Protein AF-A0A0G4HS24-F1 (afdb_monomer)

Solvent-accessible surface area (backbone atoms only — not comparable to full-atom values): 16874 Å² total; per-residue (Å²): 132,81,52,72,68,52,51,52,51,47,42,58,53,52,46,72,61,48,41,80,46,34,43,18,42,27,39,76,99,46,51,43,85,41,75,84,24,55,38,40,28,75,43,71,48,71,46,82,44,81,41,56,56,71,70,76,73,77,77,76,75,78,86,75,78,89,79,90,84,89,88,88,84,90,88,89,85,87,85,94,87,84,90,86,87,86,85,87,84,82,89,81,87,84,86,90,82,84,88,85,84,93,75,97,81,78,78,77,85,61,81,87,49,66,48,79,45,78,48,74,50,78,42,53,84,60,81,60,67,61,24,68,36,19,50,53,35,52,41,50,32,40,69,73,59,44,26,56,90,60,47,67,64,49,40,36,36,52,90,44,84,51,76,58,60,72,49,78,70,81,79,73,71,92,87,80,84,89,41,64,70,49,32,67,75,62,20,66,52,99,88,42,75,59,70,56,95,62,83,85,46,72,65,58,60,50,52,54,50,49,47,41,63,74,48,51,47,26,51,44,56,56,54,53,73,71,41,58,64,58,56,50,54,52,50,42,71,78,57,30,51,41,79,72,29,59,86,71,71,68,72,94,66,82,82,76,75,83,74,134

Mean predicted aligned error: 13.46 Å

Structure (mmCIF, N/CA/C/O backbone):
data_AF-A0A0G4HS24-F1
#
_entry.id   AF-A0A0G4HS24-F1
#
loop_
_atom_site.group_PDB
_atom_site.id
_atom_site.type_symbol
_atom_site.label_atom_id
_atom_site.label_alt_id
_atom_site.label_comp_id
_atom_site.label_asym_id
_atom_site.label_entity_id
_atom_site.label_seq_id
_atom_site.pdbx_PDB_ins_code
_atom_site.Cartn_x
_atom_site.Cartn_y
_atom_site.Cartn_z
_atom_site.occupancy
_atom_site.B_iso_or_equiv
_atom_site.auth_seq_id
_atom_site.auth_comp_id
_atom_site.auth_asym_id
_atom_site.auth_atom_id
_atom_site.pdbx_PDB_model_num
ATOM 1 N N . MET A 1 1 ? -15.305 -16.080 -0.088 1.00 68.62 1 MET A N 1
ATOM 2 C CA . MET A 1 1 ? -14.302 -15.471 0.812 1.00 68.62 1 MET A CA 1
ATOM 3 C C . MET A 1 1 ? -13.019 -16.274 0.728 1.00 68.62 1 MET A C 1
ATOM 5 O O . MET A 1 1 ? -13.134 -17.494 0.665 1.00 68.62 1 MET A O 1
ATOM 9 N N . PRO A 1 2 ? -11.847 -15.623 0.697 1.00 78.44 2 PRO A N 1
ATOM 10 C CA . PRO A 1 2 ? -10.574 -16.318 0.584 1.00 78.44 2 PRO A CA 1
ATOM 11 C C . PRO A 1 2 ? -10.246 -17.088 1.868 1.00 78.44 2 PRO A C 1
ATOM 13 O O . PRO A 1 2 ? -10.494 -16.624 2.983 1.00 78.44 2 PRO A O 1
ATOM 16 N N . SER A 1 3 ? -9.696 -18.279 1.692 1.00 89.56 3 SER A N 1
ATOM 17 C CA . SER A 1 3 ? -9.102 -19.111 2.731 1.00 89.56 3 SER A CA 1
ATOM 18 C C . SER A 1 3 ? -7.902 -18.421 3.387 1.00 89.56 3 SER A C 1
ATOM 20 O O . SER A 1 3 ? -7.297 -17.496 2.839 1.00 89.56 3 SER A O 1
ATOM 22 N N . LYS A 1 4 ? -7.507 -18.905 4.569 1.00 90.56 4 LYS A N 1
ATOM 23 C CA . LYS A 1 4 ? -6.300 -18.424 5.256 1.00 90.56 4 LYS A CA 1
ATOM 24 C C . LYS A 1 4 ? -5.051 -18.551 4.372 1.00 90.56 4 LYS A C 1
ATOM 26 O O . LYS A 1 4 ? -4.232 -17.639 4.346 1.00 90.56 4 LYS A O 1
ATOM 31 N N . GLU A 1 5 ? -4.948 -19.637 3.609 1.00 93.50 5 GLU A N 1
ATOM 32 C CA . GLU A 1 5 ? -3.846 -19.877 2.671 1.00 93.50 5 GLU A CA 1
ATOM 33 C C . GLU A 1 5 ? -3.804 -18.829 1.550 1.00 93.50 5 GLU A C 1
ATOM 35 O O . GLU A 1 5 ? -2.732 -18.349 1.180 1.00 93.50 5 GLU A O 1
ATOM 40 N N . GLU A 1 6 ? -4.964 -18.408 1.040 1.00 92.75 6 GLU A N 1
ATOM 41 C CA . GLU A 1 6 ? -5.049 -17.341 0.041 1.00 92.75 6 GLU A CA 1
ATOM 42 C C . GLU A 1 6 ? -4.646 -15.979 0.613 1.00 92.75 6 GLU A C 1
ATOM 44 O O . GLU A 1 6 ? -3.949 -15.222 -0.066 1.00 92.75 6 GLU A O 1
ATOM 49 N N . VAL A 1 7 ? -5.015 -15.680 1.864 1.00 95.50 7 VAL A N 1
ATOM 50 C CA . VAL A 1 7 ? -4.564 -14.460 2.554 1.00 95.50 7 VAL A CA 1
ATOM 51 C C . VAL A 1 7 ? -3.052 -14.495 2.782 1.00 95.50 7 VAL A C 1
ATOM 53 O O . VAL A 1 7 ? -2.374 -13.504 2.531 1.00 95.50 7 VAL A O 1
ATOM 56 N N . GLU A 1 8 ? -2.490 -15.639 3.176 1.00 96.31 8 GLU A N 1
ATOM 57 C CA . GLU A 1 8 ? -1.040 -15.811 3.319 1.00 96.31 8 GLU A CA 1
ATOM 58 C C . GLU A 1 8 ? -0.301 -15.690 1.979 1.00 96.31 8 GLU A C 1
ATOM 60 O O . GLU A 1 8 ? 0.793 -15.123 1.916 1.00 96.31 8 GLU A O 1
ATOM 65 N N . ARG A 1 9 ? -0.892 -16.179 0.885 1.00 96.12 9 ARG A N 1
ATOM 66 C CA . ARG A 1 9 ? -0.368 -15.976 -0.471 1.00 96.12 9 ARG A CA 1
ATOM 67 C C . ARG A 1 9 ? -0.376 -14.496 -0.847 1.00 96.12 9 ARG A C 1
ATOM 69 O O . ARG A 1 9 ? 0.639 -13.992 -1.325 1.00 96.12 9 ARG A O 1
ATOM 76 N N . PHE A 1 10 ? -1.471 -13.791 -0.578 1.00 97.44 10 PHE A N 1
ATOM 77 C CA . PHE A 1 10 ? -1.575 -12.358 -0.843 1.00 97.44 10 PHE A CA 1
ATOM 78 C C . PHE A 1 10 ? -0.588 -11.541 -0.003 1.00 97.44 10 PHE A C 1
ATOM 80 O O . PHE A 1 10 ? 0.097 -10.668 -0.533 1.00 97.44 10 PHE A O 1
ATOM 87 N N . GLN A 1 11 ? -0.415 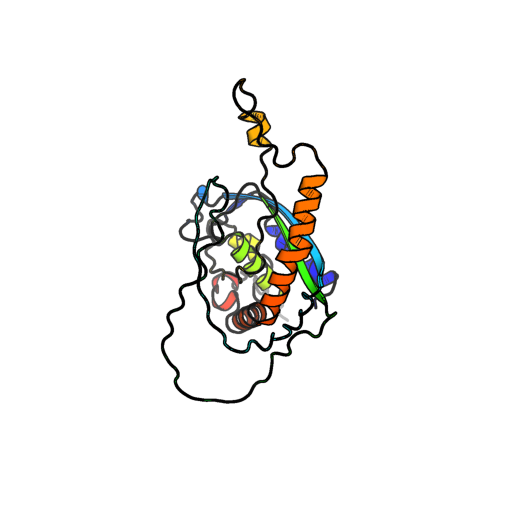-11.899 1.270 1.00 97.88 11 GLN A N 1
ATOM 88 C CA . GLN A 1 11 ? 0.605 -11.338 2.154 1.00 97.88 11 GLN A CA 1
ATOM 89 C C . GLN A 1 11 ? 2.015 -11.506 1.577 1.00 97.88 11 GLN A C 1
ATOM 91 O O . GLN A 1 11 ? 2.793 -10.555 1.572 1.00 97.88 11 GLN A O 1
ATOM 96 N N . LYS A 1 12 ? 2.358 -12.692 1.055 1.00 98.12 12 LYS A N 1
ATOM 97 C CA . LYS A 1 12 ? 3.662 -12.931 0.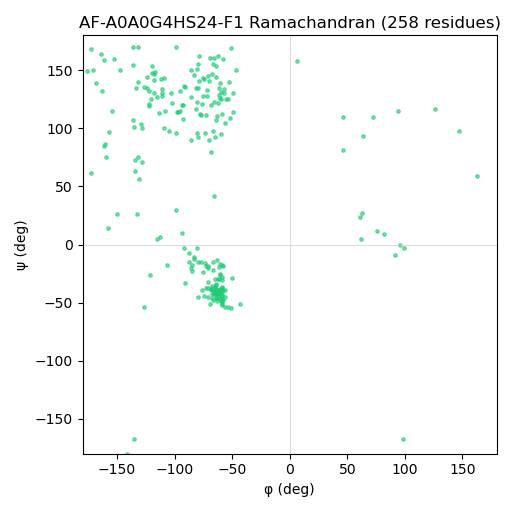406 1.00 98.12 12 LYS A CA 1
ATOM 98 C C . LYS A 1 12 ? 3.869 -12.035 -0.817 1.00 98.12 12 LYS A C 1
ATOM 100 O O . LYS A 1 12 ? 4.965 -11.516 -0.994 1.00 98.12 12 LYS A O 1
ATOM 105 N N . VAL A 1 13 ? 2.831 -11.830 -1.630 1.00 98.38 13 VAL A N 1
ATOM 106 C CA . VAL A 1 13 ? 2.894 -10.938 -2.799 1.00 98.38 13 VAL A CA 1
ATOM 107 C C . VAL A 1 13 ? 3.059 -9.479 -2.373 1.00 98.38 13 VAL A C 1
ATOM 109 O O . VAL A 1 13 ? 3.943 -8.796 -2.878 1.00 98.38 13 VAL A O 1
ATOM 112 N N . LEU A 1 14 ? 2.286 -9.008 -1.392 1.00 98.56 14 LEU A N 1
ATOM 113 C CA . LEU A 1 14 ? 2.408 -7.646 -0.865 1.00 98.56 14 LEU A CA 1
ATOM 114 C C . LEU A 1 14 ? 3.800 -7.364 -0.290 1.00 98.56 14 LEU A C 1
ATOM 116 O O . LEU A 1 14 ? 4.346 -6.284 -0.507 1.00 98.56 14 LEU A O 1
ATOM 120 N N . LYS A 1 15 ? 4.410 -8.343 0.387 1.00 98.44 15 LYS A N 1
ATOM 121 C CA . LYS A 1 15 ? 5.756 -8.208 0.960 1.00 98.44 15 LYS A CA 1
ATOM 122 C C . LYS A 1 15 ? 6.859 -7.926 -0.058 1.00 98.44 15 LYS A C 1
ATOM 124 O O . LYS A 1 15 ? 7.906 -7.418 0.326 1.00 98.44 15 LYS A O 1
ATOM 129 N N . LYS A 1 16 ? 6.630 -8.158 -1.352 1.00 98.56 16 LYS A N 1
ATOM 130 C CA . LYS A 1 16 ? 7.572 -7.772 -2.417 1.00 98.56 16 LYS A CA 1
ATOM 131 C C . LYS A 1 16 ? 7.809 -6.259 -2.493 1.00 98.56 16 LYS A C 1
ATOM 133 O O . LYS A 1 16 ? 8.814 -5.826 -3.046 1.00 98.56 16 LYS A O 1
ATOM 138 N N . PHE A 1 17 ? 6.905 -5.456 -1.927 1.00 98.69 17 PHE A N 1
ATOM 139 C CA . PHE A 1 17 ? 7.070 -4.010 -1.816 1.00 98.69 17 PHE A CA 1
ATOM 140 C C . PHE A 1 17 ? 7.919 -3.563 -0.621 1.00 98.69 17 PHE A C 1
ATOM 142 O O . PHE A 1 17 ? 8.277 -2.387 -0.579 1.00 98.69 17 PHE A O 1
ATOM 149 N N . GLU A 1 18 ? 8.218 -4.440 0.347 1.00 98.62 18 GLU A N 1
ATOM 150 C CA . GLU A 1 18 ? 9.050 -4.099 1.509 1.00 98.62 18 GLU A CA 1
ATOM 151 C C . GLU A 1 18 ? 10.474 -3.740 1.070 1.00 98.62 18 GLU A C 1
ATOM 153 O O . GLU A 1 18 ? 11.028 -4.316 0.130 1.00 98.62 18 GLU A O 1
ATOM 158 N N . GLY A 1 19 ? 11.077 -2.771 1.756 1.00 98.50 19 GLY A N 1
ATOM 159 C CA . GLY A 1 19 ? 12.385 -2.236 1.408 1.00 98.50 19 GLY A CA 1
ATOM 160 C C . GLY A 1 19 ? 12.326 -0.936 0.608 1.00 98.50 19 GLY A C 1
ATOM 161 O O . GLY A 1 19 ? 11.308 -0.240 0.543 1.00 98.50 19 GLY A O 1
ATOM 162 N N . THR A 1 20 ? 13.479 -0.566 0.051 1.00 98.31 20 THR A N 1
ATOM 163 C CA . THR A 1 20 ? 13.663 0.680 -0.699 1.00 98.31 20 THR A CA 1
ATOM 164 C C . THR A 1 20 ? 13.536 0.410 -2.187 1.00 98.31 20 THR A C 1
ATOM 166 O O . THR A 1 20 ? 14.405 -0.233 -2.772 1.00 98.31 20 THR A O 1
ATOM 169 N N . HIS A 1 21 ? 12.496 0.963 -2.811 1.00 98.25 21 HIS A N 1
ATOM 170 C CA . HIS A 1 21 ? 12.209 0.754 -4.232 1.00 98.25 21 HIS A CA 1
ATOM 171 C C . HIS A 1 21 ? 11.823 2.047 -4.938 1.00 98.25 21 HIS A C 1
ATOM 173 O O . HIS A 1 21 ? 11.564 3.071 -4.301 1.00 98.25 21 HIS A O 1
ATOM 179 N N . ARG A 1 22 ? 11.753 1.994 -6.272 1.00 97.88 22 ARG A N 1
ATOM 180 C CA . ARG A 1 22 ? 11.268 3.094 -7.109 1.00 97.88 22 ARG A CA 1
ATOM 181 C C . ARG A 1 22 ? 9.811 2.859 -7.485 1.00 97.88 22 ARG A C 1
ATOM 183 O O . ARG A 1 22 ? 9.476 1.940 -8.221 1.00 97.88 22 ARG A O 1
ATOM 190 N N . PHE A 1 23 ? 8.942 3.726 -6.981 1.00 98.38 23 PHE A N 1
ATOM 191 C CA . PHE A 1 23 ? 7.492 3.618 -7.110 1.00 98.38 23 PHE A CA 1
ATOM 192 C C . PHE A 1 23 ? 6.923 4.491 -8.244 1.00 98.38 23 PHE A C 1
ATOM 194 O O . PHE A 1 23 ? 5.778 4.934 -8.179 1.00 98.38 23 PHE A O 1
ATOM 201 N N . HIS A 1 24 ? 7.692 4.746 -9.309 1.00 98.25 24 HIS A N 1
ATOM 202 C CA . HIS A 1 24 ? 7.284 5.606 -10.435 1.00 98.25 24 HIS A CA 1
ATOM 203 C C . HIS A 1 24 ? 6.029 5.095 -11.156 1.00 98.25 24 HIS A C 1
ATOM 205 O O . HIS A 1 24 ? 5.151 5.889 -11.486 1.00 98.25 24 HIS A O 1
ATOM 211 N N . ASN A 1 25 ? 5.884 3.774 -11.322 1.00 98.19 25 ASN A N 1
ATOM 212 C CA . ASN A 1 25 ? 4.673 3.165 -11.899 1.00 98.19 25 ASN A CA 1
ATOM 213 C C . ASN A 1 25 ? 3.455 3.241 -10.957 1.00 98.19 25 ASN A C 1
ATOM 215 O O . ASN A 1 25 ? 2.301 3.199 -11.396 1.00 98.19 25 ASN A O 1
ATOM 219 N N . PHE A 1 26 ? 3.707 3.438 -9.662 1.00 98.38 26 PHE A N 1
ATOM 220 C CA . PHE A 1 26 ? 2.701 3.523 -8.605 1.00 98.38 26 PHE A CA 1
ATOM 221 C C . PHE A 1 26 ? 2.280 4.967 -8.307 1.00 98.38 26 PHE A C 1
ATOM 223 O O . PHE A 1 26 ? 1.521 5.215 -7.385 1.00 98.38 26 PHE A O 1
ATOM 230 N N . THR A 1 27 ? 2.684 5.934 -9.125 1.00 97.25 27 THR A N 1
ATOM 231 C CA . THR A 1 27 ? 2.232 7.326 -9.024 1.00 97.25 27 THR A CA 1
ATOM 232 C C . THR A 1 27 ? 1.888 7.865 -10.413 1.00 97.25 27 THR A C 1
ATOM 234 O O . THR A 1 27 ? 1.720 7.100 -11.370 1.00 97.25 27 THR A O 1
ATOM 237 N N . GLN A 1 28 ? 1.711 9.173 -10.532 1.00 93.12 28 GLN A N 1
ATOM 238 C CA . GLN A 1 28 ? 1.592 9.880 -11.797 1.00 93.12 28 GLN A CA 1
ATOM 239 C C . GLN A 1 28 ? 2.752 10.866 -11.943 1.00 93.12 28 GLN A C 1
ATOM 241 O O . GLN A 1 28 ? 3.212 11.437 -10.959 1.00 93.12 28 GLN A O 1
ATOM 246 N N . LYS A 1 29 ? 3.178 11.103 -13.189 1.00 93.00 29 LYS A N 1
ATOM 247 C CA . LYS A 1 29 ? 4.116 12.177 -13.567 1.00 93.00 29 LYS A CA 1
ATOM 248 C C . LYS A 1 29 ? 5.511 12.113 -12.917 1.00 93.00 29 LYS A C 1
ATOM 250 O O . LYS A 1 29 ? 6.191 13.129 -12.872 1.00 93.00 29 LYS A O 1
ATOM 255 N N . ILE A 1 30 ? 5.963 10.938 -12.476 1.00 94.88 30 ILE A N 1
ATOM 256 C CA . ILE A 1 30 ? 7.340 10.724 -12.004 1.00 94.88 30 ILE A CA 1
ATOM 257 C C . ILE A 1 30 ? 8.020 9.695 -12.908 1.00 94.88 30 ILE A C 1
ATOM 259 O O . ILE A 1 30 ? 7.453 8.640 -13.189 1.00 94.88 30 ILE A O 1
ATOM 263 N N . ALA A 1 31 ? 9.221 10.010 -13.391 1.00 95.25 31 ALA A N 1
ATOM 264 C CA . ALA A 1 31 ? 10.016 9.096 -14.206 1.00 95.25 31 ALA A CA 1
ATOM 265 C C . ALA A 1 31 ? 10.748 8.069 -13.331 1.00 95.25 31 ALA A C 1
ATOM 267 O O . ALA A 1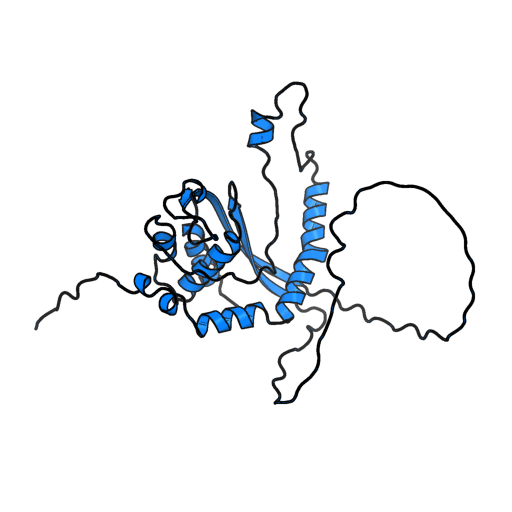 31 ? 11.140 8.370 -12.208 1.00 95.25 31 ALA A O 1
ATOM 268 N N . GLY A 1 32 ? 11.009 6.870 -13.859 1.00 93.75 32 GLY A N 1
ATOM 269 C CA . GLY A 1 32 ? 11.756 5.843 -13.123 1.00 93.75 32 GLY A CA 1
ATOM 270 C C . GLY A 1 32 ? 13.181 6.262 -12.763 1.00 93.75 32 GLY A C 1
ATOM 271 O O . GLY A 1 32 ? 13.681 5.884 -11.711 1.00 93.75 32 GLY A O 1
ATOM 272 N N . SER A 1 33 ? 13.821 7.113 -13.566 1.00 94.31 33 SER A N 1
ATOM 273 C CA . SER A 1 33 ? 15.139 7.681 -13.260 1.00 94.31 33 SER A CA 1
ATOM 274 C C . SER A 1 33 ? 15.115 8.731 -12.144 1.00 94.31 33 SER A C 1
ATOM 276 O O . SER A 1 33 ? 16.152 8.995 -11.538 1.00 94.31 33 SER A O 1
ATOM 278 N N . ASP A 1 34 ? 13.954 9.305 -11.825 1.00 94.88 34 ASP A N 1
ATOM 279 C CA . ASP A 1 34 ? 13.824 10.376 -10.838 1.00 94.88 34 ASP A CA 1
ATOM 280 C C . ASP A 1 34 ? 14.019 9.844 -9.409 1.00 94.88 34 ASP A C 1
ATOM 282 O O . ASP A 1 34 ? 13.382 8.872 -8.997 1.00 94.88 34 ASP A O 1
ATOM 286 N N . GLY A 1 35 ? 14.905 10.476 -8.636 1.00 94.88 35 GLY A N 1
ATOM 287 C CA . GLY A 1 35 ? 15.130 10.133 -7.229 1.00 94.88 35 GLY A CA 1
ATOM 288 C C . GLY A 1 35 ? 13.877 10.304 -6.363 1.00 94.88 35 GLY A C 1
ATOM 289 O O . GLY A 1 35 ? 13.710 9.581 -5.383 1.00 94.88 35 GLY A O 1
ATOM 290 N N . GLN A 1 36 ? 12.945 11.178 -6.759 1.00 95.31 36 GLN A N 1
ATOM 291 C CA . GLN A 1 36 ? 11.667 11.363 -6.070 1.00 95.31 36 GLN A CA 1
ATOM 292 C C . GLN A 1 36 ? 10.746 10.145 -6.157 1.00 95.31 36 GLN A C 1
ATOM 294 O O . GLN A 1 36 ? 9.801 10.058 -5.373 1.00 95.31 36 GLN A O 1
ATOM 299 N N . ALA A 1 37 ? 11.003 9.193 -7.059 1.00 96.62 37 ALA A N 1
ATOM 300 C CA . ALA A 1 37 ? 10.261 7.937 -7.112 1.00 96.62 37 ALA A CA 1
ATOM 301 C C . ALA A 1 37 ? 10.590 7.007 -5.933 1.00 96.62 37 ALA A C 1
ATOM 303 O O . ALA A 1 37 ? 9.837 6.069 -5.670 1.00 96.62 37 ALA A O 1
ATOM 304 N N . GLN A 1 38 ? 11.715 7.222 -5.246 1.00 98.12 38 GLN A N 1
ATOM 305 C CA . GLN A 1 38 ? 12.201 6.299 -4.230 1.00 98.12 38 GLN A CA 1
ATOM 306 C C . GLN A 1 38 ? 11.389 6.407 -2.939 1.00 98.12 38 GLN A C 1
ATOM 308 O O . GLN A 1 38 ? 11.224 7.496 -2.387 1.00 98.12 38 GLN A O 1
ATOM 313 N N . ARG A 1 39 ? 10.890 5.280 -2.436 1.00 98.19 39 ARG A N 1
ATOM 314 C CA . ARG A 1 39 ? 10.212 5.189 -1.136 1.00 98.19 39 ARG A CA 1
ATOM 315 C C . ARG A 1 39 ? 10.694 3.962 -0.382 1.00 98.19 39 ARG A C 1
ATOM 317 O O . ARG A 1 39 ? 11.134 2.993 -0.997 1.00 98.19 39 ARG A O 1
ATOM 324 N N . TYR A 1 40 ? 10.601 4.034 0.9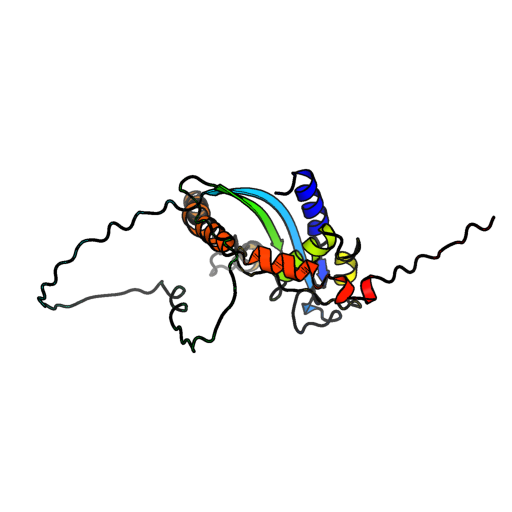41 1.00 98.25 40 TYR A N 1
ATOM 325 C CA . TYR A 1 40 ? 10.938 2.941 1.843 1.00 98.25 40 TYR A CA 1
ATOM 326 C C . TYR A 1 40 ? 9.676 2.443 2.541 1.00 98.25 40 TYR A C 1
ATOM 328 O O . TYR A 1 40 ? 9.066 3.179 3.327 1.00 98.25 40 TYR A O 1
ATOM 336 N N . VAL A 1 41 ? 9.290 1.209 2.226 1.00 98.44 41 VAL A N 1
ATOM 337 C CA . VAL A 1 41 ? 8.209 0.488 2.901 1.00 98.44 41 VAL A CA 1
ATOM 338 C C . VAL A 1 41 ? 8.838 -0.347 4.008 1.00 98.44 41 VAL A C 1
ATOM 340 O O . VAL A 1 41 ? 9.696 -1.187 3.750 1.00 98.44 41 VAL A O 1
ATOM 343 N N . ILE A 1 42 ? 8.418 -0.083 5.239 1.00 97.56 42 ILE A N 1
ATOM 344 C CA . ILE A 1 42 ? 8.955 -0.689 6.458 1.00 97.56 42 ILE A CA 1
ATOM 345 C C . ILE A 1 42 ? 8.371 -2.086 6.651 1.00 97.56 42 ILE A C 1
ATOM 347 O O . ILE A 1 42 ? 9.103 -3.023 6.955 1.00 97.56 42 ILE A O 1
ATOM 351 N N . GLY A 1 43 ? 7.061 -2.235 6.465 1.00 97.88 43 GLY A N 1
ATOM 352 C CA . GLY A 1 43 ? 6.406 -3.519 6.654 1.00 97.88 43 GLY A CA 1
ATOM 353 C C . GLY A 1 43 ? 4.964 -3.522 6.183 1.00 97.88 43 GLY A C 1
ATOM 354 O O . GLY A 1 43 ? 4.282 -2.494 6.212 1.00 97.88 43 GLY A O 1
ATOM 355 N N . ILE A 1 44 ? 4.498 -4.691 5.751 1.00 98.44 44 ILE A N 1
ATOM 356 C CA . ILE A 1 44 ? 3.105 -4.906 5.359 1.00 98.44 44 ILE A CA 1
ATOM 357 C C . ILE A 1 44 ? 2.536 -6.102 6.123 1.00 98.44 44 ILE A C 1
ATOM 359 O O . ILE A 1 44 ? 3.181 -7.144 6.268 1.00 98.44 44 ILE A O 1
ATOM 363 N N . LYS A 1 45 ? 1.312 -5.957 6.635 1.00 97.69 45 LYS A N 1
ATOM 364 C CA . LYS A 1 45 ? 0.582 -6.997 7.371 1.00 97.69 45 LYS A CA 1
ATOM 365 C C . LYS A 1 45 ? -0.839 -7.133 6.842 1.00 97.69 45 LYS A C 1
ATOM 367 O O . LYS A 1 45 ? -1.499 -6.128 6.596 1.00 97.69 45 LYS A O 1
ATOM 372 N N . THR A 1 46 ? -1.312 -8.367 6.736 1.00 97.31 46 THR A N 1
ATOM 373 C CA . THR A 1 46 ? -2.699 -8.701 6.401 1.00 97.31 46 THR A CA 1
ATOM 374 C C . THR A 1 46 ? -3.353 -9.457 7.541 1.00 97.31 46 THR A C 1
ATOM 376 O O . THR A 1 46 ? -2.743 -10.361 8.115 1.00 97.31 46 THR A O 1
ATOM 379 N N . GLU A 1 47 ? -4.616 -9.167 7.798 1.00 94.25 47 GLU A N 1
ATOM 380 C CA . GLU A 1 47 ? -5.435 -9.900 8.759 1.00 94.25 47 GLU A CA 1
ATOM 381 C C . GLU A 1 47 ? -6.894 -9.919 8.311 1.00 94.25 47 GLU A C 1
ATOM 383 O O . GLU A 1 47 ? -7.358 -9.005 7.631 1.00 94.25 47 GLU A O 1
ATOM 388 N N . ILE A 1 48 ? -7.614 -10.975 8.679 1.00 94.38 48 ILE A N 1
ATOM 389 C CA . ILE A 1 48 ? -9.055 -11.050 8.451 1.00 94.38 48 ILE A CA 1
ATOM 390 C C . ILE A 1 48 ? -9.734 -10.372 9.637 1.00 94.38 48 ILE A C 1
ATOM 392 O O . ILE A 1 48 ? -9.467 -10.735 10.782 1.00 94.38 48 ILE A O 1
ATOM 396 N N . ILE A 1 49 ? -10.611 -9.414 9.357 1.00 92.62 49 ILE A N 1
ATOM 397 C CA . ILE A 1 49 ? -11.455 -8.762 10.358 1.00 92.62 49 ILE A CA 1
ATOM 398 C C . ILE A 1 49 ? -12.925 -9.034 10.048 1.00 92.62 49 ILE A C 1
ATOM 400 O O . ILE A 1 49 ? -13.313 -9.138 8.883 1.00 92.62 49 ILE A O 1
ATOM 404 N N . GLU A 1 50 ? -13.737 -9.136 11.093 1.00 91.31 50 GLU A N 1
ATOM 405 C CA . GLU A 1 50 ? -15.195 -9.164 10.996 1.00 91.31 50 GLU A CA 1
ATOM 406 C C . GLU A 1 50 ? -15.738 -7.799 11.402 1.00 91.31 50 GLU A C 1
ATOM 408 O O . GLU A 1 50 ? -15.348 -7.249 12.431 1.00 91.31 50 GLU A O 1
ATOM 413 N N . VAL A 1 51 ? -16.613 -7.243 10.570 1.00 89.88 51 VAL A N 1
ATOM 414 C CA . VAL A 1 51 ? -17.239 -5.940 10.782 1.00 89.88 51 VAL A CA 1
ATOM 415 C C . VAL A 1 51 ? -18.745 -6.143 10.787 1.00 89.88 51 VAL A C 1
ATOM 417 O O . VAL A 1 51 ? -19.307 -6.652 9.819 1.00 89.88 51 VAL A O 1
ATOM 420 N N . ALA A 1 52 ? -19.397 -5.774 11.884 1.00 85.19 52 ALA A N 1
ATOM 421 C CA . ALA A 1 52 ? -20.851 -5.800 11.979 1.00 85.19 52 ALA A CA 1
ATOM 422 C C . ALA A 1 52 ? -21.462 -4.634 11.187 1.00 85.19 52 ALA A C 1
ATOM 424 O O . ALA A 1 52 ? -20.916 -3.527 11.192 1.00 85.19 52 ALA A O 1
ATOM 425 N N . TYR A 1 53 ? -22.597 -4.871 10.526 1.00 78.81 53 TYR A N 1
ATOM 426 C CA . TYR A 1 53 ? -23.381 -3.779 9.951 1.00 78.81 53 TYR A CA 1
ATOM 427 C C . TYR A 1 53 ? -23.981 -2.905 11.061 1.00 78.81 53 TYR A C 1
ATOM 429 O O . TYR A 1 53 ? -24.333 -3.430 12.122 1.00 78.81 53 TYR A O 1
ATOM 437 N N . PRO A 1 54 ? -24.121 -1.583 10.837 1.00 72.19 54 PRO A N 1
ATOM 438 C CA . PRO A 1 54 ? -24.834 -0.737 11.780 1.00 72.19 54 PRO A CA 1
ATOM 439 C C . PRO A 1 54 ? -26.286 -1.218 11.886 1.00 72.19 54 PRO A C 1
ATOM 441 O O . PRO A 1 54 ? -26.933 -1.506 10.876 1.00 72.19 54 PRO A O 1
ATOM 444 N N . GLU A 1 55 ? -26.801 -1.319 13.112 1.00 68.88 55 GLU A N 1
ATOM 445 C CA . GLU A 1 55 ? -28.217 -1.608 13.323 1.00 68.88 55 GLU A CA 1
ATOM 446 C C . GLU A 1 55 ? -29.045 -0.492 12.680 1.00 68.88 55 GLU A C 1
ATOM 448 O O . GLU A 1 55 ? -28.830 0.695 12.947 1.00 68.88 55 GLU A O 1
ATOM 453 N N . GLN A 1 56 ? -29.984 -0.866 11.809 1.00 61.19 56 GLN A N 1
ATOM 454 C CA . GLN A 1 56 ? -30.948 0.086 11.278 1.00 61.19 56 GLN A CA 1
ATOM 455 C C . GLN A 1 56 ? -31.796 0.569 12.454 1.00 61.19 56 GLN A C 1
ATOM 457 O O . GLN A 1 56 ? -32.628 -0.176 12.968 1.00 61.19 56 GLN A O 1
ATOM 462 N N . LYS A 1 57 ? -31.586 1.812 12.901 1.00 56.94 57 LYS A N 1
ATOM 463 C CA . LYS A 1 57 ? -32.622 2.495 13.671 1.00 56.94 57 LYS A CA 1
ATOM 464 C C . LYS A 1 57 ? -33.802 2.637 12.725 1.00 56.94 57 LYS A C 1
ATOM 466 O O . LYS A 1 57 ? -33.697 3.369 11.744 1.00 56.94 57 LYS A O 1
ATOM 471 N N . GLU A 1 58 ? -34.878 1.905 12.991 1.00 50.72 58 GLU A N 1
ATOM 472 C CA . GLU A 1 58 ? -36.174 2.218 12.404 1.00 50.72 58 GLU A CA 1
ATOM 473 C C . GLU A 1 58 ? -36.425 3.700 12.706 1.00 50.72 58 GLU A C 1
ATOM 475 O O . GLU A 1 58 ? -36.562 4.096 13.864 1.00 50.72 58 GLU A O 1
ATOM 480 N N . GLU A 1 59 ? -36.362 4.551 11.680 1.00 48.09 59 GLU A N 1
ATOM 481 C CA . GLU A 1 59 ? -36.884 5.904 11.789 1.00 48.09 59 GLU A CA 1
ATOM 482 C C . GLU A 1 59 ? -38.391 5.747 11.994 1.00 48.09 59 GLU A C 1
ATOM 484 O O . GLU A 1 59 ? -39.154 5.612 11.038 1.00 48.09 59 GLU A O 1
ATOM 489 N N . GLU A 1 60 ? -38.825 5.714 13.255 1.00 45.12 60 GLU A N 1
ATOM 490 C CA . GLU A 1 60 ? -40.203 6.030 13.596 1.00 45.12 60 GLU A CA 1
ATOM 491 C C . GLU A 1 60 ? -40.462 7.425 13.038 1.00 45.12 60 GLU A C 1
ATOM 493 O O . GLU A 1 60 ? -39.966 8.421 13.563 1.00 45.12 60 GLU A O 1
ATOM 498 N N . THR A 1 61 ? -41.192 7.499 11.929 1.00 36.03 61 THR A N 1
ATOM 499 C CA . THR A 1 61 ? -41.681 8.759 11.385 1.00 36.03 61 THR A CA 1
ATOM 500 C C . THR A 1 61 ? -42.553 9.406 12.459 1.00 36.03 61 THR A C 1
ATOM 502 O O . THR A 1 61 ? -43.619 8.856 12.755 1.00 36.03 61 THR A O 1
ATOM 505 N N . PRO A 1 62 ? -42.170 10.543 13.067 1.00 46.81 62 PRO A N 1
ATOM 506 C CA . PRO A 1 62 ? -43.120 11.253 13.896 1.00 46.81 62 PRO A CA 1
ATOM 507 C C . PRO A 1 62 ? -44.199 11.804 12.959 1.00 46.81 62 PRO A C 1
ATOM 509 O O . PRO A 1 62 ? -43.904 12.569 12.040 1.00 46.81 62 PRO A O 1
ATOM 512 N N . ASP A 1 63 ? -45.449 11.395 13.171 1.00 46.25 63 ASP A N 1
ATOM 513 C CA . ASP A 1 63 ? -46.620 12.030 12.566 1.00 46.25 63 ASP A CA 1
ATOM 514 C C . ASP A 1 63 ? -46.652 13.501 13.007 1.00 46.25 63 ASP A C 1
ATOM 516 O O . ASP A 1 63 ? -47.125 13.830 14.098 1.00 46.25 63 ASP A O 1
ATOM 520 N N . VAL A 1 64 ? -46.115 14.413 12.191 1.00 46.72 64 VAL A N 1
ATOM 521 C CA . VAL A 1 64 ? -46.150 15.847 12.505 1.00 46.72 64 VAL A CA 1
ATOM 522 C C . VAL A 1 64 ? -47.294 16.519 11.761 1.00 46.72 64 VAL A C 1
ATOM 524 O O . VAL A 1 64 ? -47.195 16.950 10.613 1.00 46.72 64 VAL A O 1
ATOM 527 N N . HIS A 1 65 ? -48.391 16.635 12.501 1.00 44.28 65 HIS A N 1
ATOM 528 C CA . HIS A 1 65 ? -49.479 17.572 12.286 1.00 44.28 65 HIS A CA 1
ATOM 529 C C . HIS A 1 65 ? -48.928 19.010 12.193 1.00 44.28 65 HIS A C 1
ATOM 531 O O . HIS A 1 65 ? -48.235 19.493 13.088 1.00 44.28 65 HIS A O 1
ATOM 537 N N . MET A 1 66 ? -49.254 19.709 11.105 1.00 47.12 66 MET A N 1
ATOM 538 C CA . MET A 1 66 ? -48.862 21.097 10.852 1.00 47.12 66 MET A CA 1
ATOM 539 C C . MET A 1 66 ? -49.450 22.042 11.917 1.00 47.12 66 MET A C 1
ATOM 541 O O . MET A 1 66 ? -50.670 22.128 12.060 1.00 47.12 66 MET A O 1
ATOM 545 N N . SER A 1 67 ? -48.606 22.783 12.639 1.00 33.50 67 SER A N 1
ATOM 546 C CA . SER A 1 67 ? -48.980 23.996 13.386 1.00 33.50 67 SER A CA 1
ATOM 547 C C . SER A 1 67 ? -47.766 24.907 13.559 1.00 33.50 67 SER A C 1
ATOM 549 O O . SER A 1 67 ? -46.783 24.565 14.207 1.00 33.50 67 SER A O 1
ATOM 551 N N . SER A 1 68 ? -47.846 26.075 12.937 1.00 34.28 68 SER A N 1
ATOM 552 C CA . SER A 1 68 ? -46.860 27.151 12.946 1.00 34.28 68 SER A CA 1
ATOM 553 C C . SER A 1 68 ? -46.929 28.002 14.217 1.00 34.28 68 SER A C 1
ATOM 555 O O . SER A 1 68 ? -48.007 28.496 14.544 1.00 34.28 68 SER A O 1
ATOM 557 N N . SER A 1 69 ? -45.782 28.315 14.825 1.00 32.66 69 SER A N 1
ATOM 558 C CA . SER A 1 69 ? -45.589 29.578 15.557 1.00 32.66 69 SER A CA 1
ATOM 559 C C . SER A 1 69 ? -44.108 29.890 15.793 1.00 32.66 69 SER A C 1
ATOM 561 O O . SER A 1 69 ? -43.330 29.049 16.232 1.00 32.66 69 SER A O 1
ATOM 563 N N . SER A 1 70 ? -43.755 31.131 15.479 1.00 34.38 70 SER A N 1
ATOM 564 C CA . SER A 1 70 ? -42.452 31.792 15.549 1.00 34.38 70 SER A CA 1
ATOM 565 C C . SER A 1 70 ? -42.109 32.344 16.939 1.00 34.38 70 SER A C 1
ATOM 567 O O . SER A 1 70 ? -42.982 32.950 17.555 1.00 34.38 70 SER A O 1
ATOM 569 N N . SER A 1 71 ? -40.828 32.326 17.334 1.00 33.16 71 SER A N 1
ATOM 570 C CA . SER A 1 71 ? -40.208 33.408 18.131 1.00 33.16 71 SER A CA 1
ATOM 571 C C . SER A 1 71 ? -38.677 33.297 18.211 1.00 33.16 71 SER A C 1
ATOM 573 O O . SER A 1 71 ? -38.122 32.217 18.377 1.00 33.16 71 SER A O 1
ATOM 575 N N . SER A 1 72 ? -38.024 34.454 18.108 1.00 34.12 72 SER A N 1
ATOM 576 C CA . SER A 1 72 ? -36.584 34.752 18.110 1.00 34.12 72 SER A CA 1
ATOM 577 C C . SER A 1 72 ? -35.968 34.926 19.507 1.00 34.12 72 SER A C 1
ATOM 579 O O . SER A 1 72 ? -36.635 35.515 20.356 1.00 34.12 72 SER A O 1
ATOM 581 N N . SER A 1 73 ? -34.674 34.609 19.706 1.00 33.47 73 SER A N 1
ATOM 582 C CA . SER A 1 73 ? -33.671 35.495 20.365 1.00 33.47 73 SER A CA 1
ATOM 583 C C . SER A 1 73 ? -32.224 34.933 20.394 1.00 33.47 73 SER A C 1
ATOM 585 O O . SER A 1 73 ? -31.995 33.730 20.417 1.00 33.47 73 SER A O 1
ATOM 587 N N . SER A 1 74 ? -31.282 35.887 20.355 1.00 32.34 74 SER A N 1
ATOM 588 C CA . SER A 1 74 ? -29.799 35.948 20.486 1.00 32.34 74 SER A CA 1
ATOM 589 C C . SER A 1 74 ? -29.179 35.260 21.729 1.00 32.34 74 SER A C 1
ATOM 591 O O . SER A 1 74 ? -29.916 35.044 22.677 1.00 32.34 74 SER A O 1
ATOM 593 N N . ALA A 1 75 ? -27.871 35.010 21.948 1.00 36.22 75 ALA A N 1
ATOM 594 C CA . ALA A 1 75 ? -26.558 35.188 21.286 1.00 36.22 75 ALA A CA 1
ATOM 595 C C . ALA A 1 75 ? -25.460 34.440 22.116 1.00 36.22 75 ALA A C 1
ATOM 597 O O . ALA A 1 75 ? -25.713 34.135 23.278 1.00 36.22 75 ALA A O 1
ATOM 598 N N . SER A 1 76 ? -24.235 34.278 21.560 1.00 30.11 76 SER A N 1
ATOM 599 C CA . SER A 1 76 ? -22.897 34.403 22.224 1.00 30.11 76 SER A CA 1
ATOM 600 C C . SER A 1 76 ? -21.880 33.228 22.129 1.00 30.11 76 SER A C 1
ATOM 602 O O . SER A 1 76 ? -22.064 32.189 22.748 1.00 30.11 76 SER A O 1
ATOM 604 N N . ALA A 1 77 ? -20.740 33.537 21.474 1.00 30.48 77 ALA A N 1
ATOM 605 C CA . ALA A 1 77 ? -19.317 33.173 21.715 1.00 30.48 77 ALA A CA 1
ATOM 606 C C . ALA A 1 77 ? -18.720 31.746 21.468 1.00 30.48 77 ALA A C 1
ATOM 608 O O . ALA A 1 77 ? -18.934 30.826 22.243 1.00 30.48 77 ALA A O 1
ATOM 609 N N . ALA A 1 78 ? -17.878 31.682 20.408 1.00 33.44 78 ALA A N 1
ATOM 610 C CA . ALA A 1 78 ? -16.595 30.978 20.088 1.00 33.44 78 ALA A CA 1
ATOM 611 C C . ALA A 1 78 ? -15.961 29.918 21.052 1.00 33.44 78 ALA A C 1
ATOM 613 O O . ALA A 1 78 ? -16.170 30.044 22.254 1.00 33.44 78 ALA A O 1
ATOM 614 N N . PRO A 1 79 ? -15.073 28.967 20.605 1.00 38.72 79 PRO A N 1
ATOM 615 C CA . PRO A 1 79 ? -14.074 29.117 19.525 1.00 38.72 79 PRO A CA 1
ATOM 616 C C . PRO A 1 79 ? -13.826 27.913 18.573 1.00 38.72 79 PRO A C 1
ATOM 618 O O . PRO A 1 79 ? -14.441 26.855 18.638 1.00 38.72 79 PRO A O 1
ATOM 621 N N . ALA A 1 80 ? -12.905 28.154 17.635 1.00 34.31 80 ALA A N 1
ATOM 622 C CA . ALA A 1 80 ? -12.522 27.362 16.472 1.00 34.31 80 ALA A CA 1
ATOM 623 C C . ALA A 1 80 ? -11.866 25.998 16.775 1.00 34.31 80 ALA A C 1
ATOM 625 O O . ALA A 1 80 ? -10.794 25.958 17.368 1.00 34.31 80 ALA A O 1
ATOM 626 N N . ALA A 1 81 ? -12.462 24.912 16.263 1.00 28.77 81 ALA A N 1
ATOM 627 C CA . ALA A 1 81 ? -11.81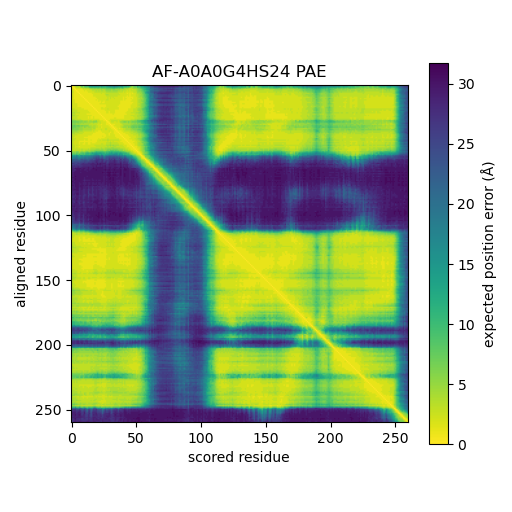2 23.627 15.958 1.00 28.77 81 ALA A CA 1
ATOM 628 C C . ALA A 1 81 ? -12.783 22.685 15.206 1.00 28.77 81 ALA A C 1
ATOM 630 O O . ALA A 1 81 ? -13.150 21.630 15.709 1.00 28.77 81 ALA A O 1
ATOM 631 N N . ALA A 1 82 ? -13.262 23.068 14.018 1.00 29.22 82 ALA A N 1
ATOM 632 C CA . ALA A 1 82 ? -14.097 22.193 13.183 1.00 29.22 82 ALA A CA 1
ATOM 633 C C . ALA A 1 82 ? -14.076 22.652 11.717 1.00 29.22 82 ALA A C 1
ATOM 635 O O . ALA A 1 82 ? -15.018 23.260 11.219 1.00 29.22 82 ALA A O 1
ATOM 636 N N . ALA A 1 83 ? -12.972 22.389 11.021 1.00 26.73 83 ALA A N 1
ATOM 637 C CA . ALA A 1 83 ? -12.839 22.647 9.589 1.00 26.73 83 ALA A CA 1
ATOM 638 C C . ALA A 1 83 ? -12.336 21.382 8.880 1.00 26.73 83 ALA A C 1
ATOM 640 O O . ALA A 1 83 ? -11.179 21.311 8.483 1.00 26.73 83 ALA A O 1
ATOM 641 N N . ALA A 1 84 ? -13.195 20.361 8.776 1.00 27.31 84 ALA A N 1
ATOM 642 C CA . ALA A 1 84 ? -12.962 19.199 7.904 1.00 27.31 84 ALA A CA 1
ATOM 643 C C . ALA A 1 84 ? -14.237 18.414 7.509 1.00 27.31 84 ALA A C 1
ATOM 645 O O . ALA A 1 84 ? -14.122 17.299 7.015 1.00 27.31 84 ALA A O 1
ATOM 646 N N . ALA A 1 85 ? -15.448 18.958 7.703 1.00 28.09 85 ALA A N 1
ATOM 647 C CA . ALA A 1 85 ? -16.700 18.212 7.479 1.00 28.09 85 ALA A CA 1
ATOM 648 C C . ALA A 1 85 ? -17.759 18.968 6.650 1.00 28.09 85 ALA A C 1
ATOM 650 O O . ALA A 1 85 ? -18.950 18.709 6.775 1.00 28.09 85 ALA A O 1
ATOM 651 N N . ALA A 1 86 ? -17.346 19.902 5.790 1.00 27.00 86 ALA A N 1
ATOM 652 C CA . ALA A 1 86 ? -18.261 20.648 4.923 1.00 27.00 86 ALA A CA 1
ATOM 653 C C . ALA A 1 86 ? -17.727 20.710 3.485 1.00 27.00 86 ALA A C 1
ATOM 655 O O . ALA A 1 86 ? -17.235 21.740 3.035 1.00 27.00 86 ALA A O 1
ATOM 656 N N . ALA A 1 87 ? -17.783 19.584 2.771 1.00 27.00 87 ALA A N 1
ATOM 657 C CA . ALA A 1 87 ? -17.555 19.543 1.321 1.00 27.00 87 ALA A CA 1
ATOM 658 C C . ALA A 1 87 ? -18.331 18.412 0.615 1.00 27.00 87 ALA A C 1
ATOM 660 O O . ALA A 1 87 ? -17.917 17.945 -0.441 1.00 27.00 87 ALA A O 1
ATOM 661 N N . ALA A 1 88 ? -19.459 17.968 1.177 1.00 30.53 88 ALA A N 1
ATOM 662 C CA . ALA A 1 88 ? -20.303 16.933 0.577 1.00 30.53 88 ALA A CA 1
ATOM 663 C C . ALA A 1 88 ? -21.776 17.365 0.553 1.00 30.53 88 ALA A C 1
ATOM 665 O O . ALA A 1 88 ? -22.648 16.700 1.094 1.00 30.53 88 ALA A O 1
ATOM 666 N N . SER A 1 89 ? -22.062 18.513 -0.058 1.00 35.50 89 SER A N 1
ATOM 667 C CA . SER A 1 89 ? -23.435 18.899 -0.396 1.00 35.50 89 SER A CA 1
ATOM 668 C C . SER A 1 89 ? -23.425 19.988 -1.463 1.00 35.50 89 SER A C 1
ATOM 670 O O . SER A 1 89 ? -23.468 21.177 -1.158 1.00 35.50 89 SER A O 1
ATOM 672 N N . SER A 1 90 ? -23.330 19.581 -2.727 1.00 28.72 90 SER A N 1
ATOM 673 C CA . SER A 1 90 ? -23.816 20.346 -3.884 1.00 28.72 90 SER A CA 1
ATOM 674 C C . SER A 1 90 ? -23.971 19.387 -5.059 1.00 28.72 90 SER A C 1
ATOM 676 O O . SER A 1 90 ? -23.058 19.165 -5.849 1.00 28.72 90 SER A O 1
ATOM 678 N N . PHE A 1 91 ? -25.146 18.765 -5.100 1.00 28.61 91 PHE A N 1
ATOM 679 C CA . PHE A 1 91 ? -25.647 17.958 -6.202 1.00 28.61 91 PHE A CA 1
ATOM 680 C C . PHE A 1 91 ? -26.224 18.898 -7.268 1.00 28.61 91 PHE A C 1
ATOM 682 O O . PHE A 1 91 ? -26.990 19.805 -6.948 1.00 28.61 91 PHE A O 1
ATOM 689 N N . SER A 1 92 ? -25.893 18.660 -8.532 1.00 27.47 92 SER A N 1
ATOM 690 C CA . SER A 1 92 ? -26.610 19.208 -9.682 1.00 27.47 92 SER A CA 1
ATOM 691 C C . SER A 1 92 ? -26.779 18.073 -10.688 1.00 27.47 92 SER A C 1
ATOM 693 O O . SER A 1 92 ? -25.806 17.605 -11.279 1.00 27.47 92 SER A O 1
ATOM 695 N N . SER A 1 93 ? -28.008 17.572 -10.804 1.00 36.97 93 SER A N 1
ATOM 696 C CA . SER A 1 93 ? -28.406 16.522 -11.748 1.00 36.97 93 SER A CA 1
ATOM 697 C C . SER A 1 93 ? -28.632 17.085 -13.157 1.00 36.97 93 SER A C 1
ATOM 699 O O . SER A 1 93 ? -29.065 18.229 -13.296 1.00 36.97 93 SER A O 1
ATOM 701 N N . PRO A 1 94 ? -28.498 16.250 -14.203 1.00 35.34 94 PRO A N 1
ATOM 702 C CA . PRO A 1 94 ? -29.388 16.337 -15.364 1.00 35.34 94 PRO A CA 1
ATOM 703 C C . PRO A 1 94 ? -29.973 14.964 -15.787 1.00 35.34 94 PRO A C 1
ATOM 705 O O . PRO A 1 94 ? -29.614 13.937 -15.212 1.00 35.34 94 PRO A O 1
ATOM 708 N N . PRO A 1 95 ? -30.960 14.943 -16.710 1.00 34.59 95 PRO A N 1
ATOM 709 C CA . PRO A 1 95 ? -32.156 14.123 -16.550 1.00 34.59 95 PRO A CA 1
ATOM 710 C C . PRO A 1 95 ? -32.166 12.784 -17.301 1.00 34.59 95 PRO A C 1
ATOM 712 O O . PRO A 1 95 ? -31.347 12.471 -18.159 1.00 34.59 95 PRO A O 1
ATOM 715 N N . SER A 1 96 ? -33.190 12.027 -16.927 1.00 41.69 96 SER A N 1
ATOM 716 C CA . SER A 1 96 ? -33.632 10.699 -17.331 1.00 41.69 96 SER A CA 1
ATOM 717 C C . SER A 1 96 ? -33.819 10.468 -18.839 1.00 41.69 96 SER A C 1
ATOM 719 O O . SER A 1 96 ? -34.444 11.255 -19.547 1.00 41.69 96 SER A O 1
ATOM 721 N N . GLY A 1 97 ? -33.398 9.278 -19.289 1.00 27.33 97 GLY A N 1
ATOM 722 C CA . GLY A 1 97 ? -33.696 8.727 -20.612 1.00 27.33 97 GLY A CA 1
ATOM 723 C C . GLY A 1 97 ? -33.595 7.195 -20.664 1.00 27.33 97 GLY A C 1
ATOM 724 O O . GLY A 1 97 ? -32.516 6.657 -20.846 1.00 27.33 97 GLY A O 1
ATOM 725 N N . ARG A 1 98 ? -34.754 6.532 -20.527 1.00 30.92 98 ARG A N 1
ATOM 726 C CA . ARG A 1 98 ? -35.159 5.191 -21.026 1.00 30.92 98 ARG A CA 1
ATOM 727 C C . ARG A 1 98 ? -34.224 3.967 -20.874 1.00 30.92 98 ARG A C 1
ATOM 729 O O . ARG A 1 98 ? -33.371 3.726 -21.713 1.00 30.92 98 ARG A O 1
ATOM 736 N N . GLY A 1 99 ? -34.655 3.057 -19.990 1.00 26.81 99 GLY A N 1
ATOM 737 C CA . GLY A 1 99 ? -35.188 1.736 -20.379 1.00 26.81 99 GLY A CA 1
ATOM 738 C C . GLY A 1 99 ? -34.231 0.536 -20.419 1.00 26.81 99 GLY A C 1
ATOM 739 O O . GLY A 1 99 ? -33.423 0.435 -21.330 1.00 26.81 99 GLY A O 1
ATOM 740 N N . GLY A 1 100 ? -34.454 -0.454 -19.538 1.00 26.14 100 GLY A N 1
ATOM 741 C CA . GLY A 1 100 ? -34.082 -1.849 -19.824 1.00 26.14 100 GLY A CA 1
ATOM 742 C C . GLY A 1 100 ? -33.640 -2.732 -18.648 1.00 26.14 100 GLY A C 1
ATOM 743 O O . GLY A 1 100 ? -32.471 -2.755 -18.310 1.00 26.14 100 GLY A O 1
ATOM 744 N N . VAL A 1 101 ? -34.586 -3.531 -18.137 1.00 32.19 101 VAL A N 1
ATOM 745 C CA . VAL A 1 101 ? -34.445 -4.928 -17.650 1.00 32.19 101 VAL A CA 1
ATOM 746 C C . VAL A 1 101 ? -33.542 -5.235 -16.433 1.00 32.19 101 VAL A C 1
ATOM 748 O O . VAL A 1 101 ? -32.381 -5.597 -16.550 1.00 32.19 101 VAL A O 1
ATOM 751 N N . GLY A 1 102 ? -34.178 -5.245 -15.255 1.00 35.72 102 GLY A N 1
ATOM 752 C CA . GLY A 1 102 ? -34.289 -6.415 -14.365 1.00 35.72 102 GLY A CA 1
ATOM 753 C C . GLY A 1 102 ? -33.051 -7.265 -14.050 1.00 35.72 102 GLY A C 1
ATOM 754 O O . GLY A 1 102 ? -32.951 -8.389 -14.530 1.00 35.72 102 GLY A O 1
ATOM 755 N N . GLY A 1 103 ? -32.225 -6.807 -13.108 1.00 28.36 103 GLY A N 1
ATOM 756 C CA . GLY A 1 103 ? -31.326 -7.647 -12.313 1.00 28.36 103 GLY A CA 1
ATOM 757 C C . GLY A 1 103 ? -31.411 -7.219 -10.849 1.00 28.36 103 GLY A C 1
ATOM 758 O O . GLY A 1 103 ? -30.880 -6.182 -10.471 1.00 28.36 103 GLY A O 1
ATOM 759 N N . LYS A 1 104 ? -32.146 -7.968 -10.025 1.00 36.88 104 LYS A N 1
ATOM 760 C CA . LYS A 1 104 ? -32.300 -7.685 -8.593 1.00 36.88 104 LYS A CA 1
ATOM 761 C C . LYS A 1 104 ? -31.058 -8.203 -7.859 1.00 36.88 104 LYS A C 1
ATOM 763 O O . LYS A 1 104 ? -31.028 -9.366 -7.476 1.00 36.88 104 LYS A O 1
ATOM 768 N N . VAL A 1 105 ? -30.050 -7.353 -7.665 1.00 45.00 105 VAL A N 1
ATOM 769 C CA . VAL A 1 105 ? -28.942 -7.602 -6.728 1.00 45.00 105 VAL A CA 1
ATOM 770 C C . VAL A 1 105 ? -28.816 -6.369 -5.843 1.00 45.00 105 VAL A C 1
ATOM 772 O O . VAL A 1 105 ? -28.392 -5.313 -6.289 1.00 45.00 105 VAL A O 1
ATOM 775 N N . GLY A 1 106 ? -29.303 -6.481 -4.613 1.00 40.78 106 GLY A N 1
ATOM 776 C CA . GLY A 1 106 ? -29.391 -5.368 -3.672 1.00 40.78 106 GLY A CA 1
ATOM 777 C C . GLY A 1 106 ? -30.359 -5.707 -2.551 1.00 40.78 106 GLY A C 1
ATOM 778 O O . GLY A 1 106 ? -31.401 -5.073 -2.405 1.00 40.78 106 GLY A O 1
ATOM 779 N N . GLY A 1 107 ? -30.082 -6.791 -1.823 1.00 44.75 107 GLY A N 1
ATOM 780 C CA . GLY A 1 107 ? -30.721 -7.004 -0.530 1.00 44.75 107 GLY A CA 1
ATOM 781 C C . GLY A 1 107 ? -30.042 -6.089 0.481 1.00 44.75 107 GLY A C 1
ATOM 782 O O . GLY A 1 107 ? -28.830 -6.185 0.645 1.00 44.75 107 GLY A O 1
ATOM 783 N N . GLN A 1 108 ? -30.797 -5.197 1.124 1.00 48.50 108 GLN A N 1
ATOM 784 C CA . GLN A 1 108 ? -30.318 -4.509 2.325 1.00 48.50 108 GLN A CA 1
ATOM 785 C C . GLN A 1 108 ? -29.937 -5.566 3.378 1.00 48.50 108 GLN A C 1
ATOM 787 O O . GLN A 1 108 ? -30.720 -6.506 3.568 1.00 48.50 108 GLN A O 1
ATOM 792 N N . PRO A 1 109 ? -28.772 -5.441 4.040 1.00 51.19 109 PRO A N 1
ATOM 793 C CA . PRO A 1 109 ? -28.363 -6.378 5.080 1.00 51.19 109 PRO A CA 1
ATOM 794 C C . PRO A 1 109 ? -29.396 -6.365 6.209 1.00 51.19 109 PRO A C 1
ATOM 796 O O . PRO A 1 109 ? -29.833 -5.302 6.660 1.00 51.19 109 PRO A O 1
ATOM 799 N N . ARG A 1 110 ? -29.836 -7.554 6.628 1.00 48.00 110 ARG A N 1
ATOM 800 C CA . ARG A 1 110 ? -30.773 -7.705 7.750 1.00 48.00 110 ARG A CA 1
ATOM 801 C C . ARG A 1 110 ? -29.981 -7.567 9.051 1.00 48.00 110 ARG A C 1
ATOM 803 O O . ARG A 1 110 ? -28.849 -8.037 9.135 1.00 48.00 110 ARG A O 1
ATOM 810 N N . GLY A 1 111 ? -30.556 -6.900 10.054 1.00 51.94 111 GLY A N 1
ATOM 811 C CA . GLY A 1 111 ? -29.878 -6.624 11.327 1.00 51.94 111 GLY A CA 1
ATOM 812 C C . GLY A 1 111 ? -29.216 -7.871 11.930 1.00 51.94 111 GLY A C 1
ATOM 813 O O . GLY A 1 111 ? -29.844 -8.926 12.015 1.00 51.94 111 GLY A O 1
ATOM 814 N N . GLY A 1 112 ? -27.942 -7.741 12.316 1.00 64.31 112 GLY A N 1
ATOM 815 C CA . GLY A 1 112 ? -27.128 -8.818 12.895 1.00 64.31 112 GLY A CA 1
ATOM 816 C C . GLY A 1 112 ? -26.165 -9.524 11.932 1.00 64.31 112 GLY A C 1
ATOM 817 O O . GLY A 1 112 ? -25.402 -10.383 12.371 1.00 64.31 112 GLY A O 1
ATOM 818 N N . GLU A 1 113 ? -26.153 -9.182 10.642 1.00 79.12 113 GLU A N 1
ATOM 819 C CA . GLU A 1 113 ? -25.145 -9.695 9.707 1.00 79.12 113 GLU A CA 1
ATOM 820 C C . GLU A 1 113 ? -23.780 -9.003 9.921 1.00 79.12 113 GLU A C 1
ATOM 822 O O . GLU A 1 113 ? -23.694 -7.812 10.236 1.00 79.12 113 GLU A O 1
ATOM 827 N N . SER A 1 114 ? -22.689 -9.758 9.763 1.00 84.06 114 SER A N 1
ATOM 828 C CA . SER A 1 114 ? -21.322 -9.233 9.723 1.00 84.06 114 SER A CA 1
ATOM 829 C C . SER A 1 114 ? -20.672 -9.571 8.387 1.00 84.06 114 SER A C 1
ATOM 831 O O . SER A 1 114 ? -20.947 -10.603 7.770 1.00 84.06 114 SER A O 1
ATOM 833 N N . VAL A 1 115 ? -19.799 -8.685 7.923 1.00 86.69 115 VAL A N 1
ATOM 834 C CA . VAL A 1 115 ? -19.012 -8.860 6.706 1.00 86.69 115 VAL A CA 1
ATOM 835 C C . VAL A 1 115 ? -17.540 -9.027 7.069 1.00 86.69 115 VAL A C 1
ATOM 837 O O . VAL A 1 115 ? -17.022 -8.413 8.004 1.00 86.69 115 VAL A O 1
ATOM 840 N N . ARG A 1 116 ? -16.852 -9.902 6.336 1.00 89.81 116 ARG A N 1
ATOM 841 C CA . ARG A 1 116 ? -15.420 -10.153 6.510 1.00 89.81 116 ARG A CA 1
ATOM 842 C C . ARG A 1 116 ? -14.611 -9.313 5.535 1.00 89.81 116 ARG A C 1
ATOM 844 O O . ARG A 1 116 ? -14.864 -9.358 4.335 1.00 89.81 116 ARG A O 1
ATOM 851 N N . PHE A 1 117 ? -13.584 -8.646 6.047 1.00 92.00 117 PHE A N 1
ATOM 852 C CA . PHE A 1 117 ? -12.609 -7.896 5.261 1.00 92.00 117 PHE A CA 1
ATOM 853 C C . PHE A 1 117 ? -11.198 -8.440 5.466 1.00 92.00 117 PHE A C 1
ATOM 855 O O . PHE A 1 117 ? -10.870 -8.970 6.527 1.00 92.00 117 PHE A O 1
ATOM 862 N N . ILE A 1 118 ? -10.335 -8.250 4.465 1.00 94.38 118 ILE A N 1
ATOM 863 C CA . ILE A 1 118 ? -8.884 -8.351 4.647 1.00 94.38 118 ILE A CA 1
ATOM 864 C C . ILE A 1 118 ? -8.373 -6.946 4.956 1.00 94.38 118 ILE A C 1
ATOM 866 O O . ILE A 1 118 ? -8.319 -6.092 4.071 1.00 94.38 118 ILE A O 1
ATOM 870 N N . ARG A 1 119 ? -7.975 -6.698 6.203 1.00 95.44 119 ARG A N 1
ATOM 871 C CA . ARG A 1 119 ? -7.305 -5.456 6.583 1.00 95.44 119 ARG A CA 1
ATOM 872 C C . ARG A 1 119 ? -5.836 -5.549 6.197 1.00 95.44 119 ARG A C 1
ATOM 874 O O . ARG A 1 119 ? -5.128 -6.453 6.634 1.00 95.44 119 ARG A O 1
ATOM 881 N N . ILE A 1 120 ? -5.385 -4.598 5.385 1.00 97.62 120 ILE A N 1
ATOM 882 C CA . ILE A 1 120 ? -3.990 -4.467 4.962 1.00 97.62 120 ILE A CA 1
ATOM 883 C C . ILE A 1 120 ? -3.408 -3.250 5.672 1.00 97.62 120 ILE A C 1
ATOM 885 O O . ILE A 1 120 ? -3.833 -2.121 5.435 1.00 97.62 120 ILE A O 1
ATOM 889 N N . THR A 1 121 ? -2.431 -3.477 6.540 1.00 97.44 121 THR A N 1
ATOM 890 C CA . THR A 1 121 ? -1.700 -2.416 7.234 1.00 97.44 121 THR A CA 1
ATOM 891 C C . THR A 1 121 ? -0.349 -2.237 6.561 1.00 97.44 121 THR A C 1
ATOM 893 O O . THR A 1 121 ? 0.425 -3.191 6.478 1.00 97.44 121 THR A O 1
ATOM 896 N N . LEU A 1 122 ? -0.072 -1.024 6.082 1.00 97.69 122 LEU A N 1
ATOM 897 C CA . LEU A 1 122 ? 1.193 -0.657 5.454 1.00 97.69 122 LEU A CA 1
ATOM 898 C C . LEU A 1 122 ? 1.905 0.387 6.309 1.00 97.69 122 LEU A C 1
ATOM 900 O O . LEU A 1 122 ? 1.344 1.440 6.607 1.00 97.69 122 LEU A O 1
ATOM 904 N N . GLU A 1 123 ? 3.159 0.115 6.642 1.00 96.75 123 GLU A N 1
ATOM 905 C CA . GLU A 1 123 ? 4.050 1.047 7.320 1.00 96.75 123 GLU A CA 1
ATOM 906 C C . GLU A 1 123 ? 5.147 1.486 6.346 1.00 96.75 123 GLU A C 1
ATOM 908 O O . GLU A 1 123 ? 5.795 0.655 5.707 1.00 96.75 123 GLU A O 1
ATOM 913 N N . ALA A 1 124 ? 5.350 2.794 6.194 1.00 96.88 124 ALA A N 1
ATOM 914 C CA . ALA A 1 124 ? 6.356 3.359 5.299 1.00 96.88 124 ALA A CA 1
ATOM 915 C C . ALA A 1 124 ? 6.820 4.729 5.799 1.00 96.88 124 ALA A C 1
ATOM 917 O O . ALA A 1 124 ? 6.105 5.408 6.534 1.00 96.88 124 ALA A O 1
ATOM 918 N N . GLN A 1 125 ? 7.995 5.171 5.346 1.00 95.19 125 GLN A N 1
ATOM 919 C CA . GLN A 1 125 ? 8.489 6.522 5.649 1.00 95.19 125 GLN A CA 1
ATOM 920 C C . GLN A 1 125 ? 7.639 7.619 5.001 1.00 95.19 125 GLN A C 1
ATOM 922 O O . GLN A 1 125 ? 7.470 8.698 5.560 1.00 95.19 125 GLN A O 1
ATOM 927 N N . SER A 1 126 ? 7.152 7.374 3.786 1.00 96.19 126 SER A N 1
ATOM 928 C CA . SER A 1 126 ? 6.256 8.277 3.065 1.00 96.19 126 SER A CA 1
ATOM 929 C C . SER A 1 126 ? 5.586 7.545 1.906 1.00 96.19 126 SER A C 1
ATOM 931 O O . SER A 1 126 ? 6.054 6.493 1.466 1.00 96.19 126 SER A O 1
ATOM 933 N N . PHE A 1 127 ? 4.517 8.139 1.380 1.00 97.38 127 PHE A N 1
ATOM 934 C CA . PHE A 1 127 ? 3.815 7.651 0.199 1.00 97.38 127 PHE A CA 1
ATOM 935 C C . PHE A 1 127 ? 3.740 8.740 -0.875 1.00 97.38 127 PHE A C 1
ATOM 937 O O . PHE A 1 127 ? 3.619 9.929 -0.580 1.00 97.38 127 PHE A O 1
ATOM 944 N N . LEU A 1 128 ? 3.835 8.331 -2.134 1.00 97.62 128 LEU A N 1
ATOM 945 C CA . LEU A 1 128 ? 3.491 9.130 -3.304 1.00 97.62 128 LEU A CA 1
ATOM 946 C C . LEU A 1 128 ? 1.972 9.147 -3.510 1.00 97.62 128 LEU A C 1
ATOM 948 O O . LEU A 1 128 ? 1.240 8.286 -3.013 1.00 97.62 128 LEU A O 1
ATOM 952 N N . LEU A 1 129 ? 1.494 10.108 -4.300 1.00 96.94 129 LEU A N 1
ATOM 953 C CA . LEU A 1 129 ? 0.089 10.177 -4.685 1.00 96.94 129 LEU A CA 1
ATOM 954 C C . LEU A 1 129 ? -0.349 8.871 -5.375 1.00 96.94 129 LEU A C 1
ATOM 956 O O . LEU A 1 129 ? 0.305 8.395 -6.298 1.00 96.94 129 LEU A O 1
ATOM 960 N N . HIS A 1 130 ? -1.472 8.308 -4.925 1.00 97.19 130 HIS A N 1
ATOM 961 C CA . HIS A 1 130 ? -2.045 7.035 -5.393 1.00 97.19 130 HIS A CA 1
ATOM 962 C C . HIS A 1 130 ? -1.181 5.775 -5.189 1.00 97.19 130 HIS A C 1
ATOM 964 O O . HIS A 1 130 ? -1.629 4.695 -5.578 1.00 97.19 130 HIS A O 1
ATOM 970 N N . GLN A 1 131 ? -0.019 5.872 -4.532 1.00 98.31 131 GLN A N 1
ATOM 971 C CA . GLN A 1 131 ? 0.917 4.754 -4.367 1.00 98.31 131 GLN A CA 1
ATOM 972 C C . GLN A 1 131 ? 0.262 3.515 -3.778 1.00 98.31 131 GLN A C 1
ATOM 974 O O . GLN A 1 131 ? 0.306 2.455 -4.395 1.00 98.31 131 GLN A O 1
ATOM 979 N N . ILE A 1 132 ? -0.407 3.665 -2.635 1.00 98.25 132 ILE A N 1
ATOM 980 C CA . ILE A 1 132 ? -1.044 2.544 -1.938 1.00 98.25 132 ILE A CA 1
ATOM 981 C C . ILE A 1 132 ? -2.095 1.888 -2.841 1.00 98.25 132 ILE A C 1
ATOM 983 O O . ILE A 1 132 ? -2.060 0.682 -3.056 1.00 98.25 132 ILE A O 1
ATOM 987 N N . ARG A 1 133 ? -2.977 2.685 -3.456 1.00 98.19 133 ARG A N 1
ATOM 988 C CA . ARG A 1 133 ? -4.050 2.180 -4.328 1.00 98.19 133 ARG A CA 1
ATOM 989 C C . ARG A 1 133 ? -3.497 1.378 -5.512 1.00 98.19 133 ARG A C 1
ATOM 991 O O . ARG A 1 133 ? -3.998 0.301 -5.825 1.00 98.19 133 ARG A O 1
ATOM 998 N N . LYS A 1 134 ? -2.430 1.861 -6.147 1.00 98.50 134 LYS A N 1
ATOM 999 C CA . LYS A 1 134 ? -1.780 1.133 -7.243 1.00 98.50 134 LYS A CA 1
ATOM 1000 C C . LYS A 1 134 ? -1.025 -0.111 -6.759 1.00 98.50 134 LYS A C 1
ATOM 1002 O O . LYS A 1 134 ? -1.055 -1.128 -7.444 1.00 98.50 134 LYS A O 1
ATOM 1007 N N . MET A 1 135 ? -0.379 -0.062 -5.590 1.00 98.62 135 MET A N 1
ATOM 1008 C CA . MET A 1 135 ? 0.291 -1.233 -5.001 1.00 98.62 135 MET A CA 1
ATOM 1009 C C . MET A 1 135 ? -0.703 -2.375 -4.783 1.00 98.62 135 MET A C 1
ATOM 1011 O O . MET A 1 135 ? -0.441 -3.501 -5.203 1.00 98.62 135 MET A O 1
ATOM 1015 N N . ILE A 1 136 ? -1.869 -2.068 -4.201 1.00 98.25 136 ILE A N 1
ATOM 1016 C CA . ILE A 1 136 ? -2.933 -3.054 -3.989 1.00 98.25 136 ILE A CA 1
ATOM 1017 C C . ILE A 1 136 ? -3.443 -3.610 -5.323 1.00 98.25 136 ILE A C 1
ATOM 1019 O O . ILE A 1 136 ? -3.605 -4.821 -5.440 1.00 98.25 136 ILE A O 1
ATOM 1023 N N . CYS A 1 137 ? -3.627 -2.767 -6.347 1.00 98.19 137 CYS A N 1
ATOM 1024 C CA . CYS A 1 137 ? -4.062 -3.223 -7.670 1.00 98.19 137 CYS A CA 1
ATOM 1025 C C . CYS A 1 137 ? -3.126 -4.289 -8.250 1.00 98.19 137 CYS A C 1
ATOM 1027 O O . CYS A 1 137 ? -3.579 -5.369 -8.615 1.00 98.19 137 CYS A O 1
ATOM 1029 N N . LEU A 1 138 ? -1.822 -4.004 -8.326 1.00 98.44 138 LEU A N 1
ATOM 1030 C CA . LEU A 1 138 ? -0.878 -4.938 -8.940 1.00 98.44 138 LEU A CA 1
ATOM 1031 C C . LEU A 1 138 ? -0.726 -6.222 -8.116 1.00 98.44 138 LEU A C 1
ATOM 1033 O O . LEU A 1 138 ? -0.624 -7.303 -8.688 1.00 98.44 138 LEU A O 1
ATOM 1037 N N . ALA A 1 139 ? -0.771 -6.123 -6.785 1.00 98.25 139 ALA A N 1
ATOM 1038 C CA . ALA A 1 139 ? -0.762 -7.301 -5.923 1.00 98.25 139 ALA A CA 1
ATOM 1039 C C . ALA A 1 139 ? -1.998 -8.191 -6.136 1.00 98.25 139 ALA A C 1
ATOM 1041 O O . ALA A 1 139 ? -1.872 -9.417 -6.134 1.00 98.25 139 ALA A O 1
ATOM 1042 N N . LEU A 1 140 ? -3.179 -7.592 -6.341 1.00 96.88 140 LEU A N 1
ATOM 1043 C CA . LEU A 1 140 ? -4.398 -8.328 -6.684 1.00 96.88 140 LEU A CA 1
ATOM 1044 C C . LEU A 1 140 ? -4.254 -9.025 -8.038 1.00 96.88 140 LEU A C 1
ATOM 1046 O O . LEU A 1 140 ? -4.564 -10.207 -8.138 1.00 96.88 140 LEU A O 1
ATOM 1050 N N . GLU A 1 141 ? -3.752 -8.328 -9.056 1.00 97.31 141 GLU A N 1
ATOM 1051 C CA . GLU A 1 141 ? -3.564 -8.889 -10.399 1.00 97.31 141 GLU A CA 1
ATOM 1052 C C . GLU A 1 141 ? -2.538 -10.038 -10.422 1.00 97.31 141 GLU A C 1
ATOM 1054 O O . GLU A 1 141 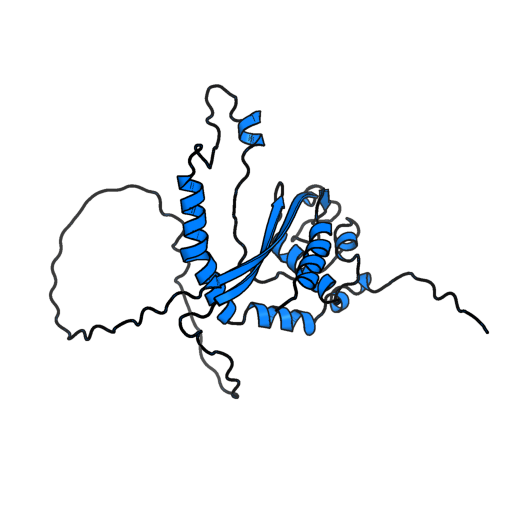? -2.785 -11.075 -11.038 1.00 97.31 141 GLU A O 1
ATOM 1059 N N . GLU A 1 142 ? -1.433 -9.930 -9.676 1.00 97.06 142 GLU A N 1
ATOM 1060 C CA . GLU A 1 142 ? -0.461 -11.027 -9.539 1.00 97.06 142 GLU A CA 1
ATOM 1061 C C . GLU A 1 142 ? -1.046 -12.218 -8.755 1.00 97.06 142 GLU A C 1
ATOM 1063 O O . GLU A 1 142 ? -0.844 -13.371 -9.131 1.00 97.06 142 GLU A O 1
ATOM 1068 N N . CYS A 1 143 ? -1.850 -11.980 -7.710 1.00 94.44 143 CYS A N 1
ATOM 1069 C CA . CYS A 1 143 ? -2.521 -13.067 -6.980 1.00 94.44 143 CYS A CA 1
ATOM 1070 C C . CYS A 1 143 ? -3.648 -13.745 -7.766 1.00 94.44 143 CYS A C 1
ATOM 1072 O O . CYS A 1 143 ? -3.885 -14.944 -7.588 1.00 94.44 143 CYS A O 1
ATOM 1074 N N . ARG A 1 144 ? -4.353 -13.001 -8.620 1.00 92.19 144 ARG A N 1
ATOM 1075 C CA . ARG A 1 144 ? -5.377 -13.536 -9.530 1.00 92.19 144 ARG A CA 1
ATOM 1076 C C . ARG A 1 144 ? -4.763 -14.242 -10.741 1.00 92.19 144 ARG A C 1
ATOM 1078 O O . ARG A 1 144 ? -5.465 -14.983 -11.417 1.00 92.19 144 ARG A O 1
ATOM 1085 N N . GLY A 1 145 ? -3.470 -14.037 -10.995 1.00 93.00 145 GLY A N 1
ATOM 1086 C CA . GLY A 1 145 ? -2.756 -14.600 -12.140 1.00 93.00 145 GLY A CA 1
ATOM 1087 C C . GLY A 1 145 ? -2.950 -13.819 -13.442 1.00 93.00 145 GLY A C 1
ATOM 1088 O O . GLY A 1 145 ? -2.517 -14.288 -14.490 1.00 93.00 145 GLY A O 1
ATOM 1089 N N . SER A 1 146 ? -3.572 -12.632 -13.403 1.00 94.00 146 SER A N 1
ATOM 1090 C CA . SER A 1 146 ? -3.658 -11.745 -14.572 1.00 94.00 146 SER A CA 1
ATOM 1091 C C . SER A 1 146 ? -2.330 -11.038 -14.859 1.00 94.00 146 SER A C 1
ATOM 1093 O O . SER A 1 146 ? -2.079 -10.645 -16.000 1.00 94.00 146 SER A O 1
ATOM 1095 N N . ALA A 1 147 ? -1.468 -10.903 -13.845 1.00 96.75 147 ALA A N 1
ATOM 1096 C CA . ALA A 1 147 ? -0.075 -10.490 -13.973 1.00 96.75 147 ALA A CA 1
ATOM 1097 C C . ALA A 1 147 ? 0.875 -11.676 -13.697 1.00 96.75 147 ALA A C 1
ATOM 1099 O O . ALA A 1 147 ? 0.586 -12.493 -12.819 1.00 96.75 147 ALA A O 1
ATOM 1100 N N . PRO A 1 148 ? 2.013 -11.782 -14.412 1.00 96.31 148 PRO A N 1
ATOM 1101 C CA . PRO A 1 148 ? 2.977 -12.861 -14.207 1.00 96.31 148 PRO A CA 1
ATOM 1102 C C . PRO A 1 148 ? 3.651 -12.766 -12.834 1.00 96.31 148 PRO A C 1
ATOM 1104 O O . PRO A 1 148 ? 3.788 -11.679 -12.265 1.00 96.31 148 PRO A O 1
ATOM 1107 N N . SER A 1 149 ? 4.135 -13.899 -12.320 1.00 94.50 149 SER A N 1
ATOM 1108 C CA . SER A 1 149 ? 4.936 -13.893 -11.094 1.00 94.50 149 SER A CA 1
ATOM 1109 C C . SER A 1 149 ? 6.203 -13.066 -11.311 1.00 94.50 149 SER A C 1
ATOM 1111 O O . SER A 1 149 ? 6.910 -13.254 -12.298 1.00 94.50 149 SER A O 1
ATOM 1113 N N . GLY A 1 150 ? 6.478 -12.117 -10.417 1.00 95.81 150 GLY A N 1
ATOM 1114 C CA . GLY A 1 150 ? 7.593 -11.181 -10.602 1.00 95.81 150 GLY A CA 1
ATOM 1115 C C . GLY A 1 150 ? 7.192 -9.837 -11.223 1.00 95.81 150 GLY A C 1
ATOM 1116 O O . GLY A 1 150 ? 8.050 -8.977 -11.444 1.00 95.81 150 GLY A O 1
ATOM 1117 N N . ALA A 1 151 ? 5.904 -9.638 -11.536 1.00 97.75 151 ALA A N 1
ATOM 1118 C CA . ALA A 1 151 ? 5.411 -8.390 -12.110 1.00 97.75 151 ALA A CA 1
ATOM 1119 C C . ALA A 1 151 ? 5.656 -7.195 -11.183 1.00 97.75 151 ALA A C 1
ATOM 1121 O O . ALA A 1 151 ? 6.048 -6.135 -11.672 1.00 97.75 151 ALA A O 1
ATOM 1122 N N . ILE A 1 152 ? 5.482 -7.357 -9.866 1.00 98.44 152 ILE A N 1
ATOM 1123 C CA . ILE A 1 152 ? 5.795 -6.305 -8.890 1.00 98.44 152 ILE A CA 1
ATOM 1124 C C . ILE A 1 152 ? 7.270 -5.905 -8.971 1.00 98.44 152 ILE A C 1
ATOM 1126 O O . ILE A 1 152 ? 7.580 -4.730 -9.157 1.00 98.44 152 ILE A O 1
ATOM 1130 N N . GLU A 1 153 ? 8.181 -6.870 -8.898 1.00 98.19 153 GLU A N 1
ATOM 1131 C CA . GLU A 1 153 ? 9.624 -6.639 -8.920 1.00 98.19 153 GLU A CA 1
ATOM 1132 C C . GLU A 1 153 ? 10.049 -5.946 -10.217 1.00 98.19 153 GLU A C 1
ATOM 1134 O O . GLU A 1 153 ? 10.775 -4.951 -10.189 1.00 98.19 153 GLU A O 1
ATOM 1139 N N . LYS A 1 154 ? 9.531 -6.414 -11.358 1.00 97.88 154 LYS A N 1
ATOM 1140 C CA . LYS A 1 154 ? 9.761 -5.791 -12.665 1.00 97.88 154 LYS A CA 1
ATOM 1141 C C . LYS A 1 154 ? 9.195 -4.370 -12.717 1.00 97.88 154 LYS A C 1
ATOM 1143 O O . LYS A 1 154 ? 9.879 -3.464 -13.186 1.00 97.88 154 LYS A O 1
ATOM 1148 N N . ALA A 1 155 ? 7.996 -4.130 -12.187 1.00 98.06 155 ALA A N 1
ATOM 1149 C CA . ALA A 1 155 ? 7.379 -2.803 -12.152 1.00 98.06 155 ALA A CA 1
ATOM 1150 C C . ALA A 1 155 ? 8.118 -1.802 -11.242 1.00 98.06 155 ALA A C 1
ATOM 1152 O O . ALA A 1 155 ? 7.981 -0.595 -11.448 1.00 98.06 155 ALA A O 1
ATOM 1153 N N . LEU A 1 156 ? 8.908 -2.270 -10.273 1.00 98.19 156 LEU A N 1
ATOM 1154 C CA . LEU A 1 156 ? 9.756 -1.431 -9.418 1.00 98.19 156 LEU A CA 1
ATOM 1155 C C . LEU A 1 156 ? 11.108 -1.082 -10.073 1.00 98.19 156 LEU A C 1
ATOM 1157 O O . LEU A 1 156 ? 11.823 -0.202 -9.587 1.00 98.19 156 LEU A O 1
ATOM 1161 N N . GLN A 1 157 ? 11.466 -1.716 -11.199 1.00 97.38 157 GLN A N 1
ATOM 1162 C CA . GLN A 1 157 ? 12.693 -1.393 -11.929 1.00 97.38 157 GLN A CA 1
ATOM 1163 C C . GLN A 1 157 ? 12.579 -0.031 -12.638 1.00 97.38 157 GLN A C 1
ATOM 1165 O O . GLN A 1 157 ? 11.606 0.209 -13.359 1.00 97.38 157 GLN A O 1
ATOM 1170 N N . PRO A 1 158 ? 13.583 0.861 -12.523 1.00 95.62 158 PRO A N 1
ATOM 1171 C CA . PRO A 1 158 ? 13.526 2.206 -13.108 1.00 95.62 158 PRO A CA 1
ATOM 1172 C C . PRO A 1 158 ? 13.372 2.244 -14.637 1.00 95.62 158 PRO A C 1
ATOM 1174 O O . PRO A 1 158 ? 12.843 3.218 -15.171 1.00 95.62 158 PRO A O 1
ATOM 1177 N N . SER A 1 159 ? 13.818 1.207 -15.350 1.00 95.00 159 SER A N 1
ATOM 1178 C CA . SER A 1 159 ? 13.667 1.078 -16.806 1.00 95.00 159 SER A CA 1
ATOM 1179 C C . SER A 1 159 ? 12.274 0.606 -17.237 1.00 95.00 159 SER A C 1
ATOM 1181 O O . SER A 1 159 ? 11.923 0.721 -18.411 1.00 95.00 159 SER A O 1
ATOM 1183 N N . CYS A 1 160 ? 11.469 0.081 -16.312 1.00 95.75 160 CYS A N 1
ATOM 1184 C CA . CYS A 1 160 ? 10.182 -0.517 -16.621 1.00 95.75 160 CYS A CA 1
ATOM 1185 C C . CYS A 1 160 ? 9.049 0.510 -16.543 1.00 95.75 160 CYS A C 1
ATOM 1187 O O . CYS A 1 160 ? 8.935 1.257 -15.569 1.00 95.75 160 CYS A O 1
ATOM 1189 N N . LYS A 1 161 ? 8.152 0.492 -17.534 1.00 95.31 161 LYS A N 1
ATOM 1190 C CA . LYS A 1 161 ? 6.878 1.219 -17.504 1.00 95.31 161 LYS A CA 1
ATOM 1191 C C . LYS A 1 161 ? 5.728 0.231 -17.414 1.00 95.31 161 LYS A C 1
ATOM 1193 O O . LYS A 1 161 ? 5.665 -0.699 -18.212 1.00 95.31 161 LYS A O 1
ATOM 1198 N N . ALA A 1 162 ? 4.832 0.471 -16.467 1.00 96.62 162 ALA A N 1
ATOM 1199 C CA . ALA A 1 162 ? 3.628 -0.317 -16.274 1.00 96.62 162 ALA A CA 1
ATOM 1200 C C . ALA A 1 162 ? 2.424 0.603 -16.082 1.00 96.62 162 ALA A C 1
ATOM 1202 O O . ALA A 1 162 ? 2.467 1.563 -15.307 1.00 96.62 162 ALA A O 1
ATOM 1203 N N . PHE A 1 163 ? 1.336 0.288 -16.769 1.00 96.56 163 PHE A N 1
ATOM 1204 C CA . PHE A 1 163 ? 0.026 0.818 -16.463 1.00 96.56 163 PHE A CA 1
ATOM 1205 C C . PHE A 1 163 ? -0.583 0.006 -15.318 1.00 96.56 163 PHE A C 1
ATOM 1207 O O . PHE A 1 163 ? -0.845 -1.187 -15.457 1.00 96.56 163 PHE A O 1
ATOM 1214 N N . VAL A 1 164 ? -0.813 0.671 -14.187 1.00 96.94 164 VAL A N 1
ATOM 1215 C CA . VAL A 1 164 ? -1.460 0.092 -13.007 1.00 96.94 164 VAL A CA 1
ATOM 1216 C C . VAL A 1 164 ? -2.711 0.908 -12.706 1.00 96.94 164 VAL A C 1
ATOM 1218 O O . VAL A 1 164 ? -2.626 2.134 -12.555 1.00 96.94 164 VAL A O 1
ATOM 1221 N N . ARG A 1 165 ? -3.866 0.241 -12.630 1.00 95.88 165 ARG A N 1
ATOM 1222 C CA . ARG A 1 165 ? -5.140 0.887 -12.292 1.00 95.88 165 ARG A CA 1
ATOM 1223 C C . ARG A 1 165 ? -5.169 1.334 -10.836 1.00 95.88 165 ARG A C 1
ATOM 1225 O O . ARG A 1 165 ? -4.391 0.890 -9.994 1.00 95.88 165 ARG A O 1
ATOM 1232 N N . LEU A 1 166 ? -6.070 2.264 -10.547 1.00 95.38 166 LEU A N 1
ATOM 1233 C CA . LEU A 1 166 ? -6.333 2.708 -9.189 1.00 95.38 166 LEU A CA 1
ATOM 1234 C C . LEU A 1 166 ? -7.523 1.905 -8.674 1.00 95.38 166 LEU A C 1
ATOM 1236 O O . LEU A 1 166 ? -8.628 2.079 -9.181 1.00 95.38 166 LEU A O 1
ATOM 1240 N N . VAL A 1 167 ? -7.301 1.071 -7.658 1.00 96.06 167 VAL A N 1
ATOM 1241 C CA . VAL A 1 167 ? -8.402 0.459 -6.888 1.00 96.06 167 VAL A CA 1
ATOM 1242 C C . VAL A 1 167 ? -9.291 1.551 -6.287 1.00 96.06 167 VAL A C 1
ATOM 1244 O O . VAL A 1 167 ? -8.800 2.676 -6.151 1.00 96.06 167 VAL A O 1
ATOM 1247 N N . PRO A 1 168 ? -10.548 1.277 -5.907 1.00 94.94 168 PRO A N 1
ATOM 1248 C CA . PRO A 1 168 ? -11.394 2.205 -5.152 1.00 94.94 168 PRO A CA 1
ATOM 1249 C C . PRO A 1 168 ? -10.672 2.845 -3.947 1.00 94.94 168 PRO A C 1
ATOM 1251 O O . PRO A 1 168 ? -9.697 2.307 -3.422 1.00 94.94 168 PRO A O 1
ATOM 1254 N N . GLY A 1 169 ? -11.058 4.069 -3.579 1.00 92.88 169 GLY A N 1
ATOM 1255 C CA . GLY A 1 169 ? -10.452 4.788 -2.443 1.00 92.88 169 GLY A CA 1
ATOM 1256 C C . GLY A 1 169 ? -11.093 4.426 -1.101 1.00 92.88 169 GLY A C 1
ATOM 1257 O O . GLY A 1 169 ? -10.514 4.661 -0.043 1.00 92.88 169 GLY A O 1
ATOM 1258 N N . GLU A 1 170 ? -12.282 3.850 -1.174 1.00 91.44 170 GLU A N 1
ATOM 1259 C CA . GLU A 1 170 ? -13.119 3.369 -0.098 1.00 91.44 170 GLU A CA 1
ATOM 1260 C C . GLU A 1 170 ? -12.364 2.286 0.679 1.00 91.44 170 GLU A C 1
ATOM 1262 O O . GLU A 1 170 ? -11.852 1.324 0.107 1.00 91.44 170 GLU A O 1
ATOM 1267 N N . GLY A 1 171 ? -12.249 2.474 1.993 1.00 90.81 171 GLY A N 1
ATOM 1268 C CA . GLY A 1 171 ? -11.473 1.594 2.868 1.00 90.81 171 GLY A CA 1
ATOM 1269 C C . GLY A 1 171 ? -10.009 1.998 3.072 1.00 90.81 171 GLY A C 1
ATOM 1270 O O . GLY A 1 171 ? -9.354 1.447 3.956 1.00 90.81 171 GLY A O 1
ATOM 1271 N N . LEU A 1 172 ? -9.481 2.986 2.335 1.00 95.25 172 LEU A N 1
ATOM 1272 C CA . LEU A 1 172 ? -8.149 3.528 2.614 1.00 95.25 172 LEU A CA 1
ATOM 1273 C C . LEU A 1 172 ? -8.198 4.486 3.812 1.00 95.25 172 LEU A C 1
ATOM 1275 O O . LEU A 1 172 ? -8.741 5.586 3.722 1.00 95.25 172 LEU A O 1
ATOM 1279 N N . LEU A 1 173 ? -7.573 4.086 4.919 1.00 94.19 173 LEU A N 1
ATOM 1280 C CA . LEU A 1 173 ? -7.563 4.835 6.174 1.00 94.19 173 LEU A CA 1
ATOM 1281 C C . LEU A 1 173 ? -6.134 5.163 6.621 1.00 94.19 173 LEU A C 1
ATOM 1283 O O . LEU A 1 173 ? -5.283 4.278 6.705 1.00 94.19 173 LEU A O 1
ATOM 1287 N N . LEU A 1 174 ? -5.882 6.424 6.988 1.00 93.50 174 LEU A N 1
ATOM 1288 C CA . LEU A 1 174 ? -4.664 6.803 7.705 1.00 93.50 174 LEU A CA 1
ATOM 1289 C C . LEU A 1 174 ? -4.802 6.404 9.178 1.00 93.50 174 LEU A C 1
ATOM 1291 O O . LEU A 1 174 ? -5.602 6.978 9.914 1.00 93.50 174 LEU A O 1
ATOM 1295 N N . THR A 1 175 ? -4.026 5.414 9.614 1.00 88.75 175 THR A N 1
ATOM 1296 C CA . THR A 1 175 ? -4.169 4.842 10.959 1.00 88.75 175 THR A CA 1
ATOM 1297 C C . THR A 1 175 ? -3.310 5.508 12.022 1.00 88.75 175 THR A C 1
ATOM 1299 O O . THR A 1 175 ? -3.727 5.524 13.181 1.00 88.75 175 THR A O 1
ATOM 1302 N N . SER A 1 176 ? -2.120 5.985 11.654 1.00 87.31 176 SER A N 1
ATOM 1303 C CA . SER A 1 176 ? -1.122 6.565 12.555 1.00 87.31 176 SER A CA 1
ATOM 1304 C C . SER A 1 176 ? -0.108 7.411 11.777 1.00 87.31 176 SER A C 1
ATOM 1306 O O . SER A 1 176 ? 0.067 7.246 10.569 1.00 87.31 176 SER A O 1
ATOM 1308 N N . LEU A 1 177 ? 0.566 8.321 12.483 1.00 89.00 177 LEU A N 1
ATOM 1309 C CA . LEU A 1 177 ? 1.672 9.131 11.974 1.00 89.00 177 LEU A CA 1
ATOM 1310 C C . LEU A 1 177 ? 2.895 8.926 12.870 1.00 89.00 177 LEU A C 1
ATOM 1312 O O . LEU A 1 177 ? 2.782 8.948 14.096 1.00 89.00 177 LEU A O 1
ATOM 1316 N N . GLY A 1 178 ? 4.060 8.723 12.257 1.00 84.69 178 GLY A N 1
ATOM 1317 C CA . GLY A 1 178 ? 5.324 8.556 12.968 1.00 84.69 178 GLY A CA 1
ATOM 1318 C C . GLY A 1 178 ? 6.057 9.884 13.133 1.00 84.69 178 GLY A C 1
ATOM 1319 O O . GLY A 1 178 ? 6.444 10.498 12.143 1.00 84.69 178 GLY A O 1
ATOM 1320 N N . PHE A 1 179 ? 6.306 10.292 14.379 1.00 84.44 179 PHE A N 1
ATOM 1321 C CA . PHE A 1 179 ? 7.072 11.506 14.705 1.00 84.44 179 PHE A CA 1
ATOM 1322 C C . PHE A 1 179 ? 8.422 11.217 15.371 1.00 84.44 179 PHE A C 1
ATOM 1324 O O . PHE A 1 179 ? 9.105 12.151 15.771 1.00 84.44 179 PHE A O 1
ATOM 1331 N N . GLY A 1 180 ? 8.841 9.948 15.468 1.00 83.75 180 GLY A N 1
ATOM 1332 C CA . GLY A 1 180 ? 10.057 9.542 16.191 1.00 83.75 180 GLY A CA 1
ATOM 1333 C C . GLY A 1 180 ? 11.304 10.337 15.788 1.00 83.75 180 GLY A C 1
ATOM 1334 O O . GLY A 1 180 ? 11.901 11.000 16.628 1.00 83.75 180 GLY A O 1
ATOM 1335 N N . ALA A 1 181 ? 11.626 10.375 14.491 1.00 83.25 181 ALA A N 1
ATOM 1336 C CA . ALA A 1 181 ? 12.792 11.108 13.988 1.00 83.25 181 ALA A CA 1
ATOM 1337 C C . ALA A 1 181 ? 12.696 12.633 14.197 1.00 83.25 181 ALA A C 1
ATOM 1339 O O . ALA A 1 181 ? 13.706 13.296 14.432 1.00 83.25 181 ALA A O 1
ATOM 1340 N N . PHE A 1 182 ? 11.489 13.206 14.116 1.00 83.69 182 PHE A N 1
ATOM 1341 C CA . PHE A 1 182 ? 11.276 14.620 14.431 1.00 83.69 182 PHE A CA 1
ATOM 1342 C C . PHE A 1 182 ? 11.517 14.877 15.921 1.00 83.69 182 PHE A C 1
ATOM 1344 O O . PHE A 1 182 ? 12.262 15.786 16.276 1.00 83.69 182 PHE A O 1
ATOM 1351 N N . ASN A 1 183 ? 10.941 14.050 16.790 1.00 84.44 183 ASN A N 1
ATOM 1352 C CA . ASN A 1 183 ? 11.074 14.191 18.234 1.00 84.44 183 ASN A CA 1
ATOM 1353 C C . ASN A 1 183 ? 12.533 14.065 18.680 1.00 84.44 183 ASN A C 1
ATOM 1355 O O . ASN A 1 183 ? 12.997 14.866 19.482 1.00 84.44 183 ASN A O 1
ATOM 1359 N N . GLU A 1 184 ? 13.264 13.105 18.117 1.00 83.44 184 GLU A N 1
ATOM 1360 C CA . GLU A 1 184 ? 14.661 12.854 18.465 1.00 83.44 184 GLU A CA 1
ATOM 1361 C C . GLU A 1 184 ? 15.604 13.956 17.961 1.00 83.44 184 GLU A C 1
ATOM 1363 O O . GLU A 1 184 ? 16.470 14.420 18.698 1.00 83.44 184 GLU A O 1
ATOM 1368 N N . HIS A 1 185 ? 15.445 14.404 16.711 1.00 82.88 185 HIS A N 1
ATOM 1369 C CA . HIS A 1 185 ? 16.446 15.265 16.067 1.00 82.88 185 HIS A CA 1
ATOM 1370 C C . HIS A 1 185 ? 16.036 16.732 15.916 1.00 82.88 185 HIS A C 1
ATOM 1372 O O . HIS A 1 185 ? 16.887 17.576 15.629 1.00 82.88 185 HIS A O 1
ATOM 1378 N N . LYS A 1 186 ? 14.743 17.052 16.031 1.00 78.81 186 LYS A N 1
ATOM 1379 C CA . LYS A 1 186 ? 14.195 18.398 15.780 1.00 78.81 186 LYS A CA 1
ATOM 1380 C C . LYS A 1 186 ? 13.471 18.996 16.977 1.00 78.81 186 LYS A C 1
ATOM 1382 O O . LYS A 1 186 ? 13.451 20.216 17.063 1.00 78.81 186 LYS A O 1
ATOM 1387 N N . ALA A 1 187 ? 12.925 18.174 17.875 1.00 74.81 187 ALA A N 1
ATOM 1388 C CA . ALA A 1 187 ? 12.268 18.641 19.095 1.00 74.81 187 ALA A CA 1
ATOM 1389 C C . ALA A 1 187 ? 13.204 18.729 20.319 1.00 74.81 187 ALA A C 1
ATOM 1391 O O . ALA A 1 187 ? 12.781 19.168 21.380 1.00 74.81 187 ALA A O 1
ATOM 1392 N N . ALA A 1 188 ? 14.470 18.323 20.180 1.00 65.25 188 ALA A N 1
ATOM 1393 C CA . ALA A 1 188 ? 15.490 18.407 21.228 1.00 65.25 188 ALA A CA 1
ATOM 1394 C C . ALA A 1 188 ? 16.061 19.820 21.549 1.00 65.25 188 ALA A C 1
ATOM 1396 O O . ALA A 1 188 ? 16.701 19.955 22.593 1.00 65.25 188 ALA A O 1
ATOM 1397 N N . PRO A 1 189 ? 15.901 20.881 20.725 1.00 69.25 189 PRO A N 1
ATOM 1398 C CA . PRO A 1 189 ? 16.201 22.251 21.150 1.00 69.25 189 PRO A CA 1
ATOM 1399 C C . PRO A 1 189 ? 15.293 22.741 22.290 1.00 69.25 189 PRO A C 1
ATOM 1401 O O . PRO A 1 189 ? 14.140 22.335 22.401 1.00 69.25 189 PRO A O 1
ATOM 1404 N N . ILE A 1 190 ? 15.810 23.684 23.086 1.00 61.25 190 ILE A N 1
ATOM 1405 C CA . ILE A 1 190 ? 15.231 24.201 24.345 1.00 61.25 190 ILE A CA 1
ATOM 1406 C C . ILE A 1 190 ? 13.809 24.801 24.197 1.00 61.25 190 ILE A C 1
ATOM 1408 O O . ILE A 1 190 ? 13.084 24.854 25.186 1.00 61.25 190 ILE A O 1
ATOM 1412 N N . ASP A 1 191 ? 13.372 25.156 22.979 1.00 67.94 191 ASP A N 1
ATOM 1413 C CA . ASP A 1 191 ? 12.086 25.836 22.716 1.00 67.94 191 ASP A CA 1
ATOM 1414 C C . ASP A 1 191 ? 11.073 25.020 21.885 1.00 67.94 191 ASP A C 1
ATOM 1416 O O . ASP A 1 191 ? 10.014 25.530 21.510 1.00 67.94 191 ASP A O 1
ATOM 1420 N N . SER A 1 192 ? 11.368 23.759 21.558 1.00 67.06 192 SER A N 1
ATOM 1421 C CA . SER A 1 192 ? 10.468 22.908 20.765 1.00 67.06 192 SER A CA 1
ATOM 1422 C C . SER A 1 192 ? 9.886 21.772 21.596 1.00 67.06 192 SER A C 1
ATOM 1424 O O . SER A 1 192 ? 10.611 21.072 22.293 1.00 67.06 192 SER A O 1
ATOM 1426 N N . PHE A 1 193 ? 8.577 21.547 21.481 1.00 71.88 193 PHE A N 1
ATOM 1427 C CA . PHE A 1 193 ? 7.915 20.423 22.139 1.00 71.88 193 PHE A CA 1
ATOM 1428 C C . PHE A 1 193 ? 7.878 19.202 21.210 1.00 71.88 193 PHE A C 1
ATOM 1430 O O . PHE A 1 193 ? 7.568 19.354 20.022 1.00 71.88 193 PHE A O 1
ATOM 1437 N N . PRO A 1 194 ? 8.167 17.988 21.714 1.00 73.00 194 PRO A N 1
ATOM 1438 C CA . PRO A 1 194 ? 7.999 16.774 20.930 1.00 73.00 194 PRO A CA 1
ATOM 1439 C C . PRO A 1 194 ? 6.535 16.620 20.513 1.00 73.00 194 PRO A C 1
ATOM 1441 O O . PRO A 1 194 ? 5.616 16.856 21.299 1.00 73.00 194 PRO A O 1
ATOM 1444 N N . ILE A 1 195 ? 6.313 16.189 19.272 1.00 76.75 195 ILE A N 1
ATOM 1445 C CA . ILE A 1 195 ? 4.991 15.772 18.821 1.00 76.75 195 ILE A CA 1
ATOM 1446 C C . ILE A 1 195 ? 4.812 14.359 19.335 1.00 76.75 195 ILE A C 1
AT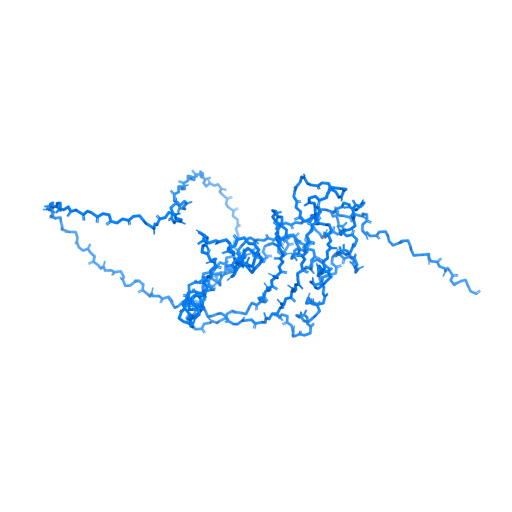OM 1448 O O . ILE A 1 195 ? 5.285 13.393 18.737 1.00 76.75 195 ILE A O 1
ATOM 1452 N N . ILE A 1 196 ? 4.155 14.245 20.476 1.00 71.31 196 ILE A N 1
ATOM 1453 C CA . ILE A 1 196 ? 3.771 12.960 21.029 1.00 71.31 196 ILE A CA 1
ATOM 1454 C C . ILE A 1 196 ? 2.271 12.831 20.770 1.00 71.31 196 ILE A C 1
ATOM 1456 O O . ILE A 1 196 ? 1.484 13.426 21.505 1.00 71.31 196 ILE A O 1
ATOM 1460 N N . PRO A 1 197 ? 1.850 12.123 19.699 1.00 62.16 197 PRO A N 1
ATOM 1461 C CA . PRO A 1 197 ? 0.430 11.912 19.441 1.00 62.16 197 PRO A CA 1
ATOM 1462 C C . PRO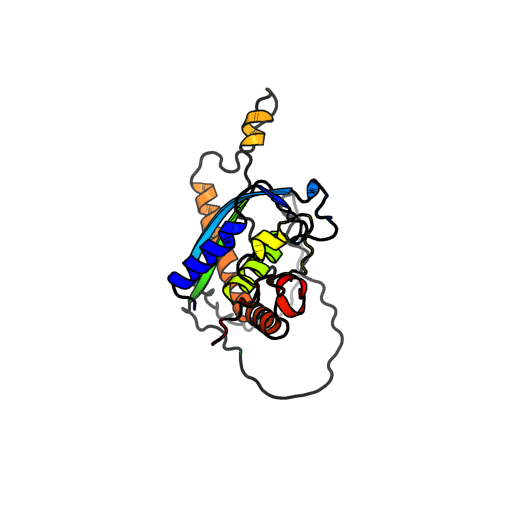 A 1 197 ? -0.225 11.206 20.621 1.00 62.16 197 PRO A C 1
ATOM 1464 O O . PRO A 1 197 ? -1.382 11.456 20.907 1.00 62.16 197 PRO A O 1
ATOM 1467 N N . ASP A 1 198 ? 0.542 10.375 21.323 1.00 60.12 198 ASP A N 1
ATOM 1468 C CA . ASP A 1 198 ? 0.160 9.695 22.547 1.00 60.12 198 ASP A CA 1
ATOM 1469 C C . ASP A 1 198 ? 0.919 10.302 23.735 1.00 60.12 198 ASP A C 1
ATOM 1471 O O . ASP A 1 198 ? 2.077 9.967 23.959 1.00 60.12 198 ASP A O 1
ATOM 1475 N N . LEU A 1 199 ? 0.289 11.181 24.519 1.00 52.38 199 LEU A N 1
ATOM 1476 C CA . LEU A 1 199 ? 0.815 11.690 25.799 1.00 52.38 199 LEU A CA 1
ATOM 1477 C C . LEU A 1 199 ? 0.920 10.582 26.882 1.00 52.38 199 LEU A C 1
ATOM 1479 O O . LEU A 1 199 ? 0.553 10.799 28.035 1.00 52.38 199 LEU A O 1
ATOM 1483 N N . GLY A 1 200 ? 1.382 9.379 26.527 1.00 47.00 200 GLY A N 1
ATOM 1484 C CA . GLY A 1 200 ? 1.577 8.240 27.422 1.00 47.00 200 GLY A CA 1
ATOM 1485 C C . GLY A 1 200 ? 0.286 7.726 28.061 1.00 47.00 200 GLY A C 1
ATOM 1486 O O . GLY A 1 200 ? 0.329 7.197 29.171 1.00 47.00 200 GLY A O 1
ATOM 1487 N N . GLY A 1 201 ? -0.863 7.914 27.409 1.00 55.69 201 GLY A N 1
ATOM 1488 C CA . GLY A 1 201 ? -2.170 7.615 27.981 1.00 55.69 201 GLY A CA 1
ATOM 1489 C C . GLY A 1 201 ? -2.939 6.611 27.137 1.00 55.69 201 GLY A C 1
ATOM 1490 O O . GLY A 1 201 ? -3.337 6.920 26.017 1.00 55.69 201 GLY A O 1
ATOM 1491 N N . SER A 1 202 ? -3.271 5.455 27.723 1.00 63.25 202 SER A N 1
ATOM 1492 C CA . SER A 1 202 ? -4.108 4.419 27.091 1.00 63.25 202 SER A CA 1
ATOM 1493 C C . SER A 1 202 ? -5.417 4.975 26.495 1.00 63.25 202 SER A C 1
ATOM 1495 O O . SER A 1 202 ? -5.886 4.509 25.460 1.00 63.25 202 SER A O 1
ATOM 1497 N N . LYS A 1 203 ? -5.940 6.066 27.070 1.00 77.00 203 LYS A N 1
ATOM 1498 C CA . LYS A 1 203 ? -7.203 6.714 26.691 1.00 77.00 203 LYS A CA 1
ATOM 1499 C C . LYS A 1 203 ? -7.291 7.185 25.237 1.00 77.00 203 LYS A C 1
ATOM 1501 O O . LYS A 1 203 ? -8.366 7.072 24.651 1.00 77.00 203 LYS A O 1
ATOM 1506 N N . LEU A 1 204 ? -6.230 7.741 24.640 1.00 81.00 204 LEU A N 1
ATOM 1507 C CA . LEU A 1 204 ? -6.327 8.209 23.248 1.00 81.00 204 LEU A CA 1
ATOM 1508 C C . LEU A 1 204 ? -6.323 7.031 22.274 1.00 81.00 204 LEU A C 1
ATOM 1510 O O . LEU A 1 204 ? -7.134 7.004 21.352 1.00 81.00 204 LEU A O 1
ATOM 1514 N N . ALA A 1 205 ? -5.440 6.056 22.490 1.00 79.81 205 ALA A N 1
ATOM 1515 C CA . ALA A 1 205 ? -5.395 4.845 21.679 1.00 79.81 205 ALA A CA 1
ATOM 1516 C C . ALA A 1 205 ? -6.732 4.086 21.745 1.00 79.81 205 ALA A C 1
ATOM 1518 O O . ALA A 1 205 ? -7.260 3.693 20.705 1.00 79.81 205 ALA A O 1
ATOM 1519 N N . GLU A 1 206 ? -7.315 3.971 22.943 1.00 85.31 206 GLU A N 1
ATOM 1520 C CA . GLU A 1 206 ? -8.661 3.430 23.164 1.00 85.31 206 GLU A CA 1
ATOM 1521 C C . GLU A 1 206 ? -9.722 4.227 22.395 1.00 85.31 206 GLU A C 1
ATOM 1523 O O . GLU A 1 206 ? -10.496 3.641 21.643 1.00 85.31 206 GLU A O 1
ATOM 1528 N N . SER A 1 207 ? -9.715 5.561 22.499 1.00 88.06 207 SER A N 1
ATOM 1529 C CA . SER A 1 207 ? -10.680 6.429 21.805 1.00 88.06 207 SER A CA 1
ATOM 1530 C C . SER A 1 207 ? -10.579 6.312 20.280 1.00 88.06 207 SER A C 1
ATOM 1532 O O . SER A 1 207 ? -11.594 6.244 19.590 1.00 88.06 207 SER A O 1
ATOM 1534 N N . VAL A 1 208 ? -9.361 6.252 19.731 1.00 87.81 208 VAL A N 1
ATOM 1535 C CA . VAL A 1 208 ? -9.127 6.053 18.291 1.00 87.81 208 VAL A CA 1
ATOM 1536 C C . VAL A 1 208 ? -9.592 4.665 17.852 1.00 87.81 208 VAL A C 1
ATOM 1538 O O . VAL A 1 208 ? -10.175 4.534 16.776 1.00 87.81 208 VAL A O 1
ATOM 1541 N N . CYS A 1 209 ? -9.344 3.630 18.659 1.00 87.56 209 CYS A N 1
ATOM 1542 C CA . CYS A 1 209 ? -9.814 2.273 18.380 1.00 87.56 209 CYS A CA 1
ATOM 1543 C C . CYS A 1 209 ? -11.344 2.218 18.377 1.00 87.56 209 CYS A C 1
ATOM 1545 O O . CYS A 1 209 ? -11.937 1.768 17.399 1.00 87.56 209 CYS A O 1
ATOM 1547 N N . GLN A 1 210 ? -11.974 2.787 19.405 1.00 91.31 210 GLN A N 1
ATOM 1548 C CA . GLN A 1 210 ? -13.423 2.880 19.519 1.00 91.31 210 GLN A CA 1
ATOM 1549 C C . GLN A 1 210 ? -14.021 3.639 18.332 1.00 91.31 210 GLN A C 1
ATOM 1551 O O . GLN A 1 210 ? -14.993 3.179 17.742 1.00 91.31 210 GLN A O 1
ATOM 1556 N N . PHE A 1 211 ? -13.428 4.761 17.917 1.00 91.88 211 PHE A N 1
ATOM 1557 C CA . PHE A 1 211 ? -13.899 5.526 16.760 1.00 91.88 211 PHE A CA 1
ATOM 1558 C C . PHE A 1 211 ? -13.815 4.728 15.447 1.00 91.88 211 PHE A C 1
ATOM 1560 O O . PHE A 1 211 ? -14.749 4.744 14.645 1.00 91.88 211 PHE A O 1
ATOM 1567 N N . LYS A 1 212 ? -12.720 3.983 15.236 1.00 91.81 212 LYS A N 1
ATOM 1568 C CA . LYS A 1 212 ? -12.565 3.101 14.068 1.00 91.81 212 LYS A CA 1
ATOM 1569 C C . LYS A 1 212 ? -13.645 2.021 14.030 1.00 91.81 212 LYS A C 1
ATOM 1571 O O . LYS A 1 212 ? -14.253 1.820 12.983 1.00 91.81 212 LYS A O 1
ATOM 1576 N N . GLU A 1 213 ? -13.887 1.356 15.155 1.00 90.50 213 GLU A N 1
ATOM 1577 C CA . GLU A 1 213 ? -14.818 0.225 15.241 1.00 90.50 213 GLU A CA 1
ATOM 1578 C C . GLU A 1 213 ? -16.289 0.641 15.232 1.00 90.50 213 GLU A C 1
ATOM 1580 O O . GLU A 1 213 ? -17.101 -0.021 14.595 1.00 90.50 213 GLU A O 1
ATOM 1585 N N . SER A 1 214 ? -16.635 1.740 15.904 1.00 90.75 214 SER A N 1
ATOM 1586 C CA . SER A 1 214 ? -18.028 2.193 16.037 1.00 90.75 214 SER A CA 1
ATOM 1587 C C . SER A 1 214 ? -18.534 3.039 14.871 1.00 90.75 214 SER A C 1
ATOM 1589 O O . SER A 1 214 ? -19.745 3.108 14.679 1.00 90.75 214 SER A O 1
ATOM 1591 N N . LEU A 1 215 ? -17.643 3.686 14.110 1.00 91.50 215 LEU A N 1
ATOM 1592 C CA . LEU A 1 215 ? -18.043 4.595 13.032 1.00 91.50 215 LEU A CA 1
ATOM 1593 C C . LEU A 1 215 ? -17.390 4.259 11.690 1.00 91.50 215 LEU A C 1
ATOM 1595 O O . LEU A 1 215 ? -18.090 4.069 10.702 1.00 91.50 215 LEU A O 1
ATOM 1599 N N . ILE A 1 216 ? -16.058 4.157 11.631 1.00 93.25 216 ILE A N 1
ATOM 1600 C CA . ILE A 1 216 ? -15.363 4.044 10.337 1.00 93.25 216 ILE A CA 1
ATOM 1601 C C . ILE A 1 216 ? -15.626 2.692 9.659 1.00 93.25 216 ILE A C 1
ATOM 1603 O O . ILE A 1 216 ? -15.984 2.657 8.483 1.00 93.25 216 ILE A O 1
ATOM 1607 N N . TYR A 1 217 ? -15.424 1.574 10.362 1.00 92.50 217 TYR A N 1
ATOM 1608 C CA . TYR A 1 217 ? -15.605 0.248 9.766 1.00 92.50 217 TYR A CA 1
ATOM 1609 C C . TYR A 1 217 ? -17.062 -0.034 9.360 1.00 92.50 217 TYR A C 1
ATOM 1611 O O . TYR A 1 217 ? -17.244 -0.516 8.241 1.00 92.50 217 TYR A O 1
ATOM 1619 N N . PRO A 1 218 ? -18.092 0.303 10.165 1.00 90.25 218 PRO A N 1
ATOM 1620 C CA . PRO A 1 218 ? -19.490 0.156 9.750 1.00 90.25 218 PRO A CA 1
ATOM 1621 C C . PRO A 1 218 ? -19.842 0.952 8.483 1.00 90.25 218 PRO A C 1
ATOM 1623 O O . PRO A 1 218 ? -20.563 0.450 7.619 1.00 90.25 218 PRO A O 1
ATOM 1626 N N . GLU A 1 219 ? -19.292 2.158 8.319 1.00 90.12 219 GLU A N 1
ATOM 1627 C CA . GLU A 1 219 ? -19.491 2.953 7.100 1.00 90.12 219 GLU A CA 1
ATOM 1628 C C . GLU A 1 219 ? -18.811 2.318 5.881 1.00 90.12 219 GLU A C 1
ATOM 1630 O O . GLU A 1 219 ? -19.415 2.196 4.816 1.00 90.12 219 GLU A O 1
ATOM 1635 N N . ILE A 1 220 ? -17.580 1.815 6.034 1.00 90.69 220 ILE A N 1
ATOM 1636 C CA . ILE A 1 220 ? -16.902 1.059 4.966 1.00 90.69 220 ILE A CA 1
ATOM 1637 C C . ILE A 1 220 ? -17.707 -0.195 4.591 1.00 90.69 220 ILE A C 1
ATOM 1639 O O . ILE A 1 220 ? -17.864 -0.489 3.406 1.00 90.69 220 ILE A O 1
ATOM 1643 N N . ALA A 1 221 ? -18.249 -0.914 5.579 1.00 88.06 221 ALA A N 1
ATOM 1644 C CA . ALA A 1 221 ? -19.092 -2.085 5.352 1.00 88.06 221 ALA A CA 1
ATOM 1645 C C . ALA A 1 221 ? -20.363 -1.741 4.567 1.00 88.06 221 ALA A C 1
ATOM 1647 O O . ALA A 1 221 ? -20.753 -2.475 3.659 1.00 88.06 221 ALA A O 1
ATOM 1648 N N . THR A 1 222 ? -20.978 -0.601 4.875 1.00 86.25 222 THR A N 1
ATOM 1649 C CA . THR A 1 222 ? -22.158 -0.103 4.159 1.00 86.25 222 THR A CA 1
ATOM 1650 C C . THR A 1 222 ? -21.823 0.248 2.709 1.00 86.25 222 THR A C 1
ATOM 1652 O O . THR A 1 222 ? -22.562 -0.129 1.801 1.00 86.25 222 THR A O 1
ATOM 1655 N N . LEU A 1 223 ? -20.677 0.897 2.466 1.00 82.75 223 LEU A N 1
ATOM 1656 C CA . LEU A 1 223 ? -20.213 1.235 1.116 1.00 82.75 223 LEU A CA 1
ATOM 1657 C C . LEU A 1 223 ? -19.907 0.000 0.258 1.00 82.75 223 LEU A C 1
ATOM 1659 O O . LEU A 1 223 ? -20.175 0.023 -0.943 1.00 82.75 223 LEU A O 1
ATOM 1663 N N . GLU A 1 224 ? -19.391 -1.079 0.854 1.00 78.88 224 GLU A N 1
ATOM 1664 C CA . GLU A 1 224 ? -19.177 -2.354 0.152 1.00 78.88 224 GLU A CA 1
ATOM 1665 C C . GLU A 1 224 ? -20.487 -2.916 -0.417 1.00 78.88 224 GLU A C 1
ATOM 1667 O O . GLU A 1 224 ? -20.520 -3.416 -1.543 1.00 78.88 224 GLU A O 1
ATOM 1672 N N . GLY A 1 225 ? -21.596 -2.744 0.312 1.00 74.88 225 GLY A N 1
ATOM 1673 C CA . GLY A 1 225 ? -22.933 -3.155 -0.126 1.00 74.88 225 GLY A CA 1
ATOM 1674 C C . GLY A 1 225 ? -23.397 -2.513 -1.441 1.00 74.88 225 GLY A C 1
ATOM 1675 O O . GLY A 1 225 ? -24.293 -3.044 -2.093 1.00 74.88 225 GLY A O 1
ATOM 1676 N N . ASN A 1 226 ? -22.762 -1.420 -1.877 1.00 81.81 226 ASN A N 1
ATOM 1677 C CA . ASN A 1 226 ? -23.078 -0.742 -3.137 1.00 81.81 226 ASN A CA 1
ATOM 1678 C C . ASN A 1 226 ? -22.442 -1.412 -4.372 1.00 81.81 226 ASN A C 1
ATOM 1680 O O . ASN A 1 226 ? -22.649 -0.943 -5.491 1.00 81.81 226 ASN A O 1
ATOM 1684 N N . GLY A 1 227 ? -21.646 -2.475 -4.197 1.00 85.69 227 GLY A N 1
ATOM 1685 C CA . GLY A 1 227 ? -21.053 -3.242 -5.300 1.00 85.69 227 GLY A CA 1
ATOM 1686 C C . GLY A 1 227 ? -19.868 -2.565 -5.999 1.00 85.69 227 GLY A C 1
ATOM 1687 O O . GLY A 1 227 ? -19.433 -3.029 -7.051 1.00 85.69 227 GLY A O 1
ATOM 1688 N N . LEU A 1 228 ? -19.319 -1.487 -5.429 1.00 89.00 228 LEU A N 1
ATOM 1689 C CA . LEU A 1 228 ? -18.210 -0.726 -6.017 1.00 89.00 228 LEU A CA 1
ATOM 1690 C C . LEU A 1 228 ? -16.965 -1.593 -6.260 1.00 89.00 228 LEU A C 1
ATOM 1692 O O . LEU A 1 228 ? -16.377 -1.553 -7.344 1.00 89.00 228 LEU A O 1
ATOM 1696 N N . TRP A 1 229 ? -16.563 -2.377 -5.257 1.00 90.56 229 TRP A N 1
ATOM 1697 C CA . TRP A 1 229 ? -15.422 -3.280 -5.376 1.00 90.56 229 TRP A CA 1
ATOM 1698 C C . TRP A 1 229 ? -15.706 -4.425 -6.340 1.00 90.56 229 TRP A C 1
ATOM 1700 O O . TRP A 1 229 ? -14.833 -4.742 -7.142 1.00 90.56 229 TRP A O 1
ATOM 1710 N N . GLN A 1 230 ? -16.920 -4.984 -6.340 1.00 91.38 230 GLN A N 1
ATOM 1711 C CA . GLN A 1 230 ? -17.304 -6.020 -7.301 1.00 91.38 230 GLN A CA 1
ATOM 1712 C C . GLN A 1 230 ? -17.179 -5.512 -8.742 1.00 91.38 230 GLN A C 1
ATOM 1714 O O . GLN A 1 230 ? -16.455 -6.109 -9.529 1.00 91.38 230 GLN A O 1
ATOM 1719 N N . HIS A 1 231 ? -17.761 -4.350 -9.051 1.00 93.56 231 HIS A N 1
ATOM 1720 C CA . HIS A 1 231 ? -17.638 -3.729 -10.371 1.00 93.56 231 HIS A CA 1
ATOM 1721 C C . HIS A 1 231 ? -16.172 -3.452 -10.750 1.00 93.56 231 HIS A C 1
ATOM 1723 O O . HIS A 1 231 ? -15.762 -3.632 -11.897 1.00 93.56 231 HIS A O 1
ATOM 1729 N N . PHE A 1 232 ? -15.346 -3.015 -9.793 1.00 94.69 232 PHE A N 1
ATOM 1730 C CA . PHE A 1 232 ? -13.916 -2.845 -10.042 1.00 94.69 232 PHE A CA 1
ATOM 1731 C C . PHE A 1 232 ? -13.229 -4.176 -10.376 1.00 94.69 232 PHE A C 1
ATOM 1733 O O . PHE A 1 232 ? -12.450 -4.223 -11.329 1.00 94.69 232 PHE A O 1
ATOM 1740 N N . LEU A 1 233 ? -13.506 -5.244 -9.625 1.00 93.75 233 LEU A N 1
ATOM 1741 C CA . LEU A 1 233 ? -12.943 -6.571 -9.874 1.00 93.75 233 LEU A CA 1
ATOM 1742 C C . LEU A 1 233 ? -13.396 -7.134 -11.225 1.00 93.75 233 LEU A C 1
ATOM 1744 O O . LEU A 1 233 ? -12.553 -7.654 -11.949 1.00 93.75 233 LEU A O 1
ATOM 1748 N N . ASP A 1 234 ? -14.661 -6.946 -11.598 1.00 94.56 234 ASP A N 1
ATOM 1749 C CA . ASP A 1 234 ? -15.187 -7.342 -12.910 1.00 94.56 234 ASP A CA 1
ATOM 1750 C C . ASP A 1 234 ? -14.432 -6.610 -14.034 1.00 94.56 234 ASP A C 1
ATOM 1752 O O . ASP A 1 234 ? -13.991 -7.222 -15.006 1.00 94.56 234 ASP A O 1
ATOM 1756 N N . SER A 1 235 ? -14.143 -5.313 -13.852 1.00 94.38 235 SER A N 1
ATOM 1757 C CA . SER A 1 235 ? -13.316 -4.562 -14.807 1.00 94.38 235 SER A CA 1
ATOM 1758 C C . SER A 1 235 ? -11.889 -5.119 -14.931 1.00 94.38 235 SER A C 1
ATOM 1760 O O . SER A 1 235 ? -11.271 -4.994 -15.997 1.00 94.38 235 SER A O 1
ATOM 1762 N N . LEU A 1 236 ? -11.340 -5.724 -13.863 1.00 94.38 236 LEU A N 1
ATOM 1763 C CA . LEU A 1 236 ? -10.035 -6.388 -13.926 1.00 94.38 236 LEU A CA 1
ATOM 1764 C C . LEU A 1 236 ? -10.079 -7.618 -14.828 1.00 94.38 236 LEU A C 1
ATOM 1766 O O . LEU A 1 236 ? -9.130 -7.841 -15.575 1.00 94.38 236 LEU A O 1
ATOM 1770 N N . ASP A 1 237 ? -11.176 -8.368 -14.782 1.00 93.00 237 ASP A N 1
ATOM 1771 C CA . ASP A 1 237 ? -11.365 -9.573 -15.585 1.00 93.00 237 ASP A CA 1
ATOM 1772 C C . ASP A 1 237 ? -11.606 -9.244 -17.063 1.00 93.00 237 ASP A C 1
ATOM 1774 O O . ASP A 1 237 ? -11.074 -9.923 -17.940 1.00 93.00 237 ASP A O 1
ATOM 1778 N N . GLU A 1 238 ? -12.335 -8.163 -17.352 1.00 94.12 238 GLU A N 1
ATOM 1779 C CA . GLU A 1 238 ? -12.555 -7.693 -18.726 1.00 94.12 238 GLU A CA 1
ATOM 1780 C C . GLU A 1 238 ? -11.266 -7.204 -19.397 1.00 94.12 238 GLU A C 1
ATOM 1782 O O . GLU A 1 238 ? -11.036 -7.429 -20.586 1.00 94.12 238 GLU A O 1
ATOM 1787 N N . THR A 1 239 ? -10.417 -6.507 -18.641 1.00 94.19 239 THR A N 1
ATOM 1788 C CA . THR A 1 239 ? -9.179 -5.904 -19.152 1.00 94.19 239 THR A CA 1
ATOM 1789 C C . THR A 1 239 ? -8.003 -6.241 -18.239 1.00 94.19 239 THR A C 1
ATOM 1791 O O . THR A 1 239 ? -7.556 -5.382 -17.482 1.00 94.19 239 THR A O 1
ATOM 1794 N N . PRO A 1 240 ? -7.475 -7.477 -18.273 1.00 94.75 240 PRO A N 1
ATOM 1795 C CA . PRO A 1 240 ? -6.446 -7.930 -17.337 1.00 94.75 240 PRO A CA 1
ATOM 1796 C C . PRO A 1 240 ? -5.118 -7.187 -17.511 1.00 94.75 240 PRO A C 1
ATOM 1798 O O . PRO A 1 240 ? -4.827 -6.640 -18.578 1.00 94.75 240 PRO A O 1
ATOM 1801 N N . PHE A 1 241 ? -4.268 -7.223 -16.480 1.00 96.31 241 PHE A N 1
ATOM 1802 C CA . PHE A 1 241 ? -2.960 -6.563 -16.454 1.00 96.31 241 PHE A CA 1
ATOM 1803 C C . PHE A 1 241 ? -2.163 -6.717 -17.753 1.00 96.31 241 PHE A C 1
ATOM 1805 O O . PHE A 1 241 ? -1.699 -5.720 -18.310 1.00 96.31 241 PHE A O 1
ATOM 1812 N N . LEU A 1 242 ? -2.012 -7.950 -18.250 1.00 95.25 242 LEU A N 1
ATOM 1813 C CA . LEU A 1 242 ? -1.232 -8.253 -19.453 1.00 95.25 242 LEU A CA 1
ATOM 1814 C C . LEU A 1 242 ? -1.808 -7.634 -20.733 1.00 95.25 242 LEU A C 1
ATOM 1816 O O . LEU A 1 242 ? -1.031 -7.284 -21.620 1.00 95.25 242 LEU A O 1
ATOM 1820 N N . ALA A 1 243 ? -3.126 -7.431 -20.820 1.00 93.81 243 ALA A N 1
ATOM 1821 C CA . ALA A 1 243 ? -3.740 -6.752 -21.962 1.00 93.81 243 ALA A CA 1
ATOM 1822 C C . ALA A 1 243 ? -3.284 -5.285 -22.046 1.00 93.81 243 ALA A C 1
ATOM 1824 O O . ALA A 1 243 ? -3.015 -4.770 -23.129 1.00 93.81 243 ALA A O 1
ATOM 1825 N N . MET A 1 244 ? -3.126 -4.634 -20.891 1.00 93.62 244 MET A N 1
ATOM 1826 C CA . MET A 1 244 ? -2.640 -3.254 -20.791 1.00 93.62 244 MET A CA 1
ATOM 1827 C C . MET A 1 244 ? -1.109 -3.157 -20.734 1.00 93.62 244 MET A C 1
ATOM 1829 O O . MET A 1 244 ? -0.548 -2.078 -20.932 1.00 93.62 244 MET A O 1
ATOM 1833 N N . ASN A 1 245 ? -0.423 -4.272 -20.469 1.00 95.94 245 ASN A N 1
ATOM 1834 C CA . ASN A 1 245 ? 1.023 -4.341 -20.283 1.00 95.94 245 ASN A CA 1
ATOM 1835 C C . ASN A 1 245 ? 1.668 -5.513 -21.058 1.00 95.94 245 ASN A C 1
ATOM 1837 O O . ASN A 1 245 ? 2.283 -6.386 -20.438 1.00 95.94 245 ASN A O 1
ATOM 1841 N N . PRO A 1 246 ? 1.620 -5.542 -22.407 1.00 93.06 246 PRO A N 1
ATOM 1842 C CA . PRO A 1 246 ? 2.134 -6.678 -23.185 1.00 93.06 246 PRO A CA 1
ATOM 1843 C C . PRO A 1 246 ? 3.626 -6.976 -22.961 1.00 93.06 246 PRO A C 1
ATOM 1845 O O . PRO A 1 246 ? 4.062 -8.121 -23.050 1.00 93.06 246 PRO A O 1
ATOM 1848 N N . SER A 1 247 ? 4.422 -5.960 -22.607 1.00 92.25 247 SER A N 1
ATOM 1849 C CA . SER A 1 247 ? 5.856 -6.093 -22.301 1.00 92.25 247 SER A CA 1
ATOM 1850 C C . SER A 1 247 ? 6.156 -6.971 -21.079 1.00 92.25 247 SER A C 1
ATOM 1852 O O . SER A 1 247 ? 7.308 -7.361 -20.859 1.00 92.25 247 SER A O 1
ATOM 1854 N N . PHE A 1 248 ? 5.145 -7.287 -20.268 1.00 93.06 248 PHE A N 1
ATOM 1855 C CA . PHE A 1 248 ? 5.266 -8.195 -19.133 1.00 93.06 248 PHE A CA 1
ATOM 1856 C C . PHE A 1 248 ? 5.085 -9.665 -19.520 1.00 93.06 248 PHE A C 1
ATOM 1858 O O . PHE A 1 248 ? 5.589 -10.508 -18.791 1.00 93.06 248 PHE A O 1
ATOM 1865 N N . GLY A 1 249 ? 4.455 -9.972 -20.660 1.00 82.38 249 GLY A N 1
ATOM 1866 C CA . GLY A 1 249 ? 4.168 -11.347 -21.092 1.00 82.38 249 GLY A CA 1
ATOM 1867 C C . GLY A 1 249 ? 5.276 -12.032 -21.897 1.00 82.38 249 GLY A C 1
ATOM 1868 O O . GLY A 1 249 ? 5.169 -13.217 -22.189 1.00 82.38 249 GLY A O 1
ATOM 1869 N N . CYS A 1 250 ? 6.337 -11.314 -22.277 1.00 66.25 250 CYS A N 1
ATOM 1870 C CA . CYS A 1 250 ? 7.454 -11.906 -23.011 1.00 66.25 250 CYS A CA 1
ATOM 1871 C C . CYS A 1 250 ? 8.461 -12.509 -22.024 1.00 66.25 250 CYS A C 1
ATOM 1873 O O . CYS A 1 250 ? 9.377 -11.826 -21.559 1.00 66.25 250 CYS A O 1
ATOM 1875 N N . GLU A 1 251 ? 8.274 -13.780 -21.675 1.00 57.59 251 GLU A N 1
ATOM 1876 C CA . GLU A 1 251 ? 9.351 -14.575 -21.097 1.00 57.59 251 GLU A CA 1
ATOM 1877 C C . GLU A 1 251 ? 10.353 -14.899 -22.209 1.00 57.59 251 GLU A C 1
ATOM 1879 O O . GLU A 1 251 ? 10.077 -15.663 -23.133 1.00 57.59 251 GLU A O 1
ATOM 1884 N N . SER A 1 252 ? 11.551 -14.325 -22.130 1.00 48.16 252 SER A N 1
ATOM 1885 C CA . SER A 1 252 ? 12.722 -14.884 -22.797 1.00 48.16 252 SER A CA 1
ATOM 1886 C C . SER A 1 252 ? 13.088 -16.200 -22.098 1.00 48.16 252 SER A C 1
ATOM 1888 O O . SER A 1 252 ? 13.971 -16.230 -21.243 1.00 48.16 252 SER A O 1
ATOM 1890 N N . GLY A 1 253 ? 12.365 -17.269 -22.424 1.00 41.34 253 GLY A N 1
ATOM 1891 C CA . GLY A 1 253 ? 12.608 -18.636 -21.974 1.00 41.34 253 GLY A CA 1
ATOM 1892 C C . GLY A 1 253 ? 12.646 -19.547 -23.191 1.00 41.34 253 GLY A C 1
ATOM 1893 O O . GLY A 1 253 ? 11.612 -19.866 -23.769 1.00 41.34 253 GLY A O 1
ATOM 1894 N N . GLY A 1 254 ? 13.858 -19.897 -23.623 1.00 36.31 254 GLY A N 1
ATOM 1895 C CA . GLY A 1 254 ? 14.094 -20.753 -24.775 1.00 36.31 254 GLY A CA 1
ATOM 1896 C C . GLY A 1 254 ? 13.365 -22.084 -24.644 1.00 36.31 254 GLY A C 1
ATOM 1897 O O . GLY A 1 254 ? 13.571 -22.834 -23.691 1.00 36.31 254 GLY A O 1
ATOM 1898 N N . VAL A 1 255 ? 12.560 -22.396 -25.653 1.00 36.62 255 VAL A N 1
ATOM 1899 C CA . VAL A 1 255 ? 12.137 -23.763 -25.925 1.00 36.62 255 VAL A CA 1
ATOM 1900 C C . VAL A 1 255 ? 13.383 -24.491 -26.429 1.00 36.62 255 VAL A C 1
ATOM 1902 O O . VAL A 1 255 ? 13.701 -24.461 -27.616 1.00 36.62 255 VAL A O 1
ATOM 1905 N N . ALA A 1 256 ? 14.149 -25.090 -25.517 1.00 36.81 256 ALA A N 1
ATOM 1906 C CA . ALA A 1 256 ? 15.050 -26.166 -25.892 1.00 36.81 256 ALA A CA 1
ATOM 1907 C C . ALA A 1 256 ? 14.156 -27.334 -26.313 1.00 36.81 256 ALA A C 1
ATOM 1909 O O . ALA A 1 256 ? 13.593 -28.044 -25.481 1.00 36.81 256 ALA A O 1
ATOM 1910 N N . ALA A 1 257 ? 13.964 -27.447 -27.624 1.00 36.94 257 ALA A N 1
ATOM 1911 C CA . ALA A 1 257 ? 13.357 -28.592 -28.267 1.00 36.94 257 ALA A CA 1
ATOM 1912 C C . ALA A 1 257 ? 14.040 -29.870 -27.758 1.00 36.94 257 ALA A C 1
ATOM 1914 O O . ALA A 1 257 ? 15.225 -30.090 -28.005 1.00 36.94 257 ALA A O 1
ATOM 1915 N N . CYS A 1 258 ? 13.297 -30.705 -27.034 1.00 36.47 258 CYS A N 1
ATOM 1916 C CA . CYS A 1 258 ? 13.611 -32.124 -26.977 1.00 36.47 258 CYS A CA 1
ATOM 1917 C C . CYS A 1 258 ? 13.201 -32.694 -28.335 1.00 36.47 258 CYS A C 1
ATOM 1919 O O . CYS A 1 258 ? 12.019 -32.926 -28.578 1.00 36.47 258 CYS A O 1
ATOM 1921 N N . SER A 1 259 ? 14.176 -32.804 -29.233 1.00 44.75 259 SER A N 1
ATOM 1922 C CA . SER A 1 259 ? 14.063 -33.637 -30.424 1.00 44.75 259 SER A CA 1
ATOM 1923 C C . SER A 1 259 ? 14.117 -35.110 -30.020 1.00 44.75 259 SER A C 1
ATOM 1925 O O . SER A 1 259 ? 14.811 -35.464 -29.064 1.00 44.75 259 SER A O 1
ATOM 1927 N N . GLU A 1 260 ? 13.341 -35.893 -30.762 1.00 38.84 260 GLU A N 1
ATOM 1928 C CA . GLU A 1 260 ? 13.154 -37.351 -30.728 1.00 38.84 260 GLU A CA 1
ATOM 1929 C C . GLU A 1 260 ? 14.441 -38.188 -30.662 1.00 38.84 260 GLU A C 1
ATOM 1931 O O . GLU A 1 260 ? 15.477 -37.763 -31.227 1.00 38.84 260 GLU A O 1
#

InterPro domains:
  IPR001406 Pseudouridine synthase I, TruA [PTHR11142] (5-237)
  IPR020095 Pseudouridine synthase I, TruA, C-terminal [G3DSA:3.30.70.660] (1-247)
  IPR020097 Pseudouridine synthase I, TruA, alpha/beta domain [PF01416] (15-174)
  IPR020103 Pseudouridine synthase, catalytic domain superfamily [SSF55120] (3-185)

pLDDT: mean 76.8, std 24.89, range [26.14, 98.69]

Sequence (260 aa):
MPSKEEVERFQKVLKKFEGTHRFHNFTQKIAGSDGQAQRYVIGIKTEIIEVAYPEQKEEETPDVHMSSSSSSSSASAAPAAAAAAAAASSFSSPPSGRGGVGGKVGGQPRGGESVRFIRITLEAQSFLLHQIRKMICLALEECRGSAPSGAIEKALQPSCKAFVRLVPGEGLLLTSLGFGAFNEHKAAPIDSFPIIPDLGGSKLAESVCQFKESLIYPEIATLEGNGLWQHFLDSLDETPFLAMNPSFGCESGGVAACSE

Secondary structure (DSSP, 8-state):
---HHHHHHHHHHHGGG-EEEE-GGGSSS--TT-GGGEEEEEEEEEEEEEEEPPP----------------------------SS---------------------PPPPTT-EEEEEEEEEEES---TTHHHHHHHHHHHHHHTSS-TTHHHHHTSTT---------STT--------HHHHHHTS-STT-----SS-S-HHHHHHHHHHIIIIIHHHHHHHHTTTHHHHHHHHHHHS-HHHH-GGGS-----------

Radius of gyration: 24.93 Å; Cα contacts (8 Å, |Δi|>4): 263; chains: 1; bounding box: 66×73×59 Å

Nearest PDB structures (foldseek):
  4nz6-assembly1_A  TM=8.750E-01  e=4.288E-08  Homo sapiens
  4nz7-assembly1_A  TM=8.894E-01  e=1.229E-07  Homo sapiens
  4iqm-assembly1_A  TM=8.665E-01  e=9.595E-08  Homo sapiens
  4nz6-assembly2_B  TM=8.875E-01  e=5.439E-07  Homo sapiens
  7r9g-assembly1_A-2  TM=8.710E-01  e=3.313E-07  Saccharomyces cerevisiae

Foldseek 3Di:
DDDPVLQVLLQVLLCVLAAWFFLDQQAPDDALPDPVSIWHWHGKDKDKDKAFAPPDPPPPPPPDDDDDDDDDDDDDDDDDDDPDPPDPDDDDDDDDDDDDDDDDDFDDDDHPDIDMDIDMDIHIPDDHVNNVQQSSQVSVLCSVVLFPPCNSVQCRRSVDHFNTDGQDPQPDDDLDDDQPCCCVPPQPDPPHDGPDVDPVDPVVVVVSVCCCRVPRRNVSVVVVSVCRNVVVVVVCVVQPRCNRPVVRVDDPDDPPDPDD

Organism: NCBI:txid1169474

=== Feature glossary ===
Feature key, reading from the visual/contextual features back to the raw sequence:

Rendered structure images. Structure images are PyMOL renders from six orthogonal camera directions. Cartoon representation draws helices as coils and strands as arrows; sticks shows the backbone as bonds; surface shows the solvent-excluded envelope. Rainbow coloring maps sequence position to hue (blue→red, N→C); chain coloring assigns a distinct color per polypeptide.

Contact-map, Ramachandran, and PAE plots. Three diagnostic plots accompany the record. The Cα contact map visualizes the tertiary structure as a 2D adjacency matrix (8 Å cutoff, sequence-local contacts suppressed). The Ramachandran plot shows the distribution of backbone (φ, ψ) torsions, with points in the α and β basins reflecting secondary structure content. The PAE plot shows AlphaFold's inter-residue confidence as a color matrix.

InterPro / GO / CATH / organism. The annotation block draws on four external resources. InterPro: which protein families and domains the sequence belongs to. GO: standardized terms for what the protein does, what process it participates in, and where in the cell it acts. CATH: which structural fold it has in the CATH hierarchy. Organism: the species of origin.

Nearest PDB structures. Structural nearest neighbors (via Foldseek easy-search vs the PDB). Reported per hit: target PDB id, E-value, and alignment TM-score. A TM-score above ~0.5 is the conventional threshold for 'same fold'.

Predicted aligned error. Predicted aligned error is AlphaFold's pairwise confidence. Unlike pLDDT (per-residue), PAE is per-residue-pair and captures whether two parts of the structure are correctly placed relative to each other. Units are ångströms of expected positional error.

Solvent-accessible surface area. SASA measures how much of the protein is reachable by solvent. It is computed by rolling a water-sized probe over the atomic surface and summing the exposed area (Å²). Per-residue SASA distinguishes core (buried, low SASA) from surface (exposed, high SASA) residues; total SASA is a whole-molecule size measure.

B-factor. Crystallographic B-factors measure how much each atom's electron density is smeared out, in Å². They rise in mobile loops and surface residues and fall in the buried interior. In AlphaFold models this column is repurposed to hold pLDDT instead.

pLDDT. For AlphaFold models, the B-factor field carries pLDDT — the model's own estimate of local accuracy on a 0–100 scale. Regions with pLDDT<50 should be treated as essentially unmodeled; they often correspond to intrinsic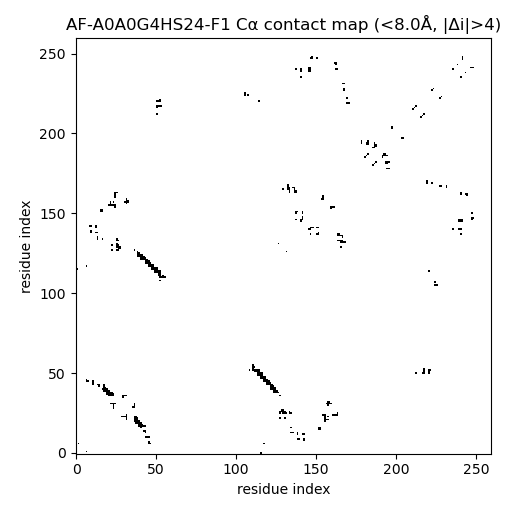ally disordered segments.

Backbone torsions (φ/ψ). φ (phi) and ψ (psi) are the two rotatable backbone dihedrals per residue: φ is the C(i-1)–N–Cα–C torsion, ψ is the N–Cα–C–N(i+1) torsion, both in degrees on (−180°, 180°]. α-helical residues cluster near (−60°, −45°); β-strand residues near (−120°, +130°). A Ramachandran plot is simply a scatter of (φ, ψ) for every residue.

Radius of gyration, Cα contacts, bounding box. Radius of gyration (Rg) is the root-mean-square distance of Cα atoms from their centroid — a single number for overall size and compactness. A globular domain of N residues has Rg ≈ 2.2·N^0.38 Å; an extended or disordered chain has a much larger Rg. The Cα contact count is the number of residue pairs whose Cα atoms are within 8 Å and are more than four positions apart in sequence — a standard proxy for tertiary packing density. The bounding box is the smallest axis-aligned box enclosing all Cα atoms.

Secondary structure (3-state, P-SEA). Three-state secondary structure (P-SEA) collapses the eight DSSP classes into helix (a), strand (b), and coil (c). P-SEA assigns these from Cα geometry alone — distances and angles — without requiring backbone oxygens, so it works on any Cα trace.

Secondary structure (8-state, DSSP). Secondary structure is the local, repeating backbone conformation. DSSP classifies it into eight states by reading the hydrogen-bond network: three helix types (H, G, I), two β types (E, B), two non-regular types (T, S), and unstructured coil (-).

Foldseek 3Di. The Foldseek 3Di string encodes local tertiary geometry as a 20-letter alphabet — one character per residue — derived from the relative positions of nearby Cα atoms. Unlike the amino-acid sequence, 3Di is a direct function of the 3D structure, so two proteins with the same fold have similar 3Di strings even at low sequence identity.

mmCIF coordinates. Structure coordinates are given as an mmCIF _atom_site loop: one row per atom with element, residue name, chain id, sequence number, and x/y/z position in Å. Only the four main-chain atoms per residue are included here; side chains are omitted to keep the record compact.

Sequence. This is the polypeptide sequence — one letter per residue, N-terminus first. Length ranges from a few dozen residues for small domains to over a thousand for large multi-domain proteins.